Protein AF-A0A2H5UW30-F1 (afdb_monomer)

Secondary structure (DSSP, 8-state):
-EEEETTEEEEE--GGGGGSTTHHHHHT-HHHHHHHHHHHHHHHHTT-EEEEEESSSEEEEEEEETTEEEE---STTHHHHHS-HHHHHHHHHHHHH-EEE-----SSEEEEETTEEEEEE-HHHHHHHHHHHHTTS---GGGGG-TTS-HHHHHHHHHHHHHHHHHHTS-GGGS-HHHHHHHHHHHHHHHHHH-EEEEEETTTEEEETTHHHHHHHHHHHHHHHHHHHTT-

Sequence (232 aa):
MEVRVNNVVLGHAVADDFFNKYGNCDGDNVVGLVAEAHLVKRLRSMGYEVMLVLSHNLEIRSIKRQGFSYDCVGEYGKVLEKMPAELKAVVEEMCEKGVDIEIEDDGDVPIYLEGRMLFKTSFKRTLLKLIADYGDKYLSRLIIFNSELEPLLAALSYESVLMLEYGCGVPIRGLPSSSVETLLDGIEKILASKGLRLERDFFDGLKISNESELIKDIHGLWRAQEGKDRLD

Foldseek 3Di:
DFAEFQNHTLDDEDLLLQLDCCRCNLALALRNLLLSLVLLLVLVVVQWDWDWDDDSGIHGQWIDHVVDIDGSDDPRPVSLVPPPPVSNVSSVVCNVVDHYHYDAADDQQFAAEPNHTRHHYQLLVVLVVCCVVALPHDDDLCQLNDNVDNNSSSSVSSVVQVLLCLLLVHRLSVDDPVLSNVLSVQLRVLRSVPHQYWYQDPNNRIDRPCSVVSSPSSNVSNVVVVVVVVVD

pLDDT: mean 87.92, std 9.79, range [47.78, 97.88]

Mean predicted aligned error: 5.29 Å

Structure (mmCIF, N/CA/C/O backbone):
data_AF-A0A2H5UW30-F1
#
_entry.id   AF-A0A2H5UW30-F1
#
loop_
_atom_site.group_PDB
_atom_site.id
_atom_site.type_symbol
_atom_site.label_atom_id
_atom_site.label_alt_id
_atom_site.label_comp_id
_atom_site.label_asym_id
_atom_site.label_entity_id
_atom_site.label_seq_id
_atom_site.pdbx_PDB_ins_code
_atom_site.Cartn_x
_atom_site.Cartn_y
_atom_site.Cartn_z
_atom_site.occupancy
_atom_site.B_iso_or_equiv
_atom_site.auth_seq_id
_atom_site.auth_comp_id
_atom_site.auth_asym_id
_atom_site.auth_atom_id
_atom_site.pdbx_PDB_model_num
ATOM 1 N N . MET A 1 1 ? -12.760 -8.355 6.699 1.00 94.06 1 MET A N 1
ATOM 2 C CA . MET A 1 1 ? -13.095 -7.054 6.089 1.00 94.06 1 MET A CA 1
ATOM 3 C C . MET A 1 1 ? -12.682 -7.080 4.629 1.00 94.06 1 MET A C 1
ATOM 5 O O . MET A 1 1 ? -11.523 -7.364 4.358 1.00 94.06 1 MET A O 1
ATOM 9 N N . GLU A 1 2 ? -13.605 -6.871 3.695 1.00 96.75 2 GLU A N 1
ATOM 10 C CA . GLU A 1 2 ? -13.284 -6.874 2.259 1.00 96.75 2 GLU A CA 1
ATOM 11 C C . GLU A 1 2 ? -12.625 -5.551 1.848 1.00 96.75 2 GLU A C 1
ATOM 13 O O . GLU A 1 2 ? -13.046 -4.496 2.317 1.00 96.75 2 GLU A O 1
ATOM 18 N N . VAL A 1 3 ? -11.599 -5.601 0.996 1.00 97.88 3 VAL A N 1
ATOM 19 C CA . VAL A 1 3 ? -10.947 -4.414 0.422 1.00 97.88 3 VAL A CA 1
ATOM 20 C C . VAL A 1 3 ? -11.184 -4.417 -1.078 1.00 97.88 3 VAL A C 1
ATOM 22 O O . VAL A 1 3 ? -10.843 -5.389 -1.758 1.00 97.88 3 VAL A O 1
ATOM 25 N N . ARG A 1 4 ? -11.754 -3.334 -1.601 1.00 97.88 4 ARG A N 1
ATOM 26 C CA . ARG A 1 4 ? -12.079 -3.158 -3.014 1.00 97.88 4 ARG A CA 1
ATOM 27 C C . ARG A 1 4 ? -11.402 -1.919 -3.569 1.00 97.88 4 ARG A C 1
ATOM 29 O O . ARG A 1 4 ? -11.273 -0.918 -2.876 1.00 97.88 4 ARG A O 1
ATOM 36 N N . VAL A 1 5 ? -11.042 -1.971 -4.844 1.00 97.81 5 VAL A N 1
ATOM 37 C CA . VAL A 1 5 ? -10.683 -0.787 -5.626 1.00 97.81 5 VAL A CA 1
ATOM 38 C C . VAL A 1 5 ? -11.492 -0.762 -6.909 1.00 97.81 5 VAL A C 1
ATOM 40 O O . VAL A 1 5 ? -11.552 -1.772 -7.613 1.00 97.81 5 VAL A O 1
ATOM 43 N N . ASN A 1 6 ? -12.153 0.359 -7.195 1.00 96.88 6 ASN A N 1
ATOM 44 C CA . ASN A 1 6 ? -12.998 0.547 -8.378 1.00 96.88 6 ASN A CA 1
ATOM 45 C C . ASN A 1 6 ? -13.946 -0.651 -8.613 1.00 96.88 6 ASN A C 1
ATOM 47 O O . ASN A 1 6 ? -14.041 -1.206 -9.712 1.00 96.88 6 ASN A O 1
ATOM 51 N N . ASN A 1 7 ? -14.636 -1.085 -7.550 1.00 94.38 7 ASN A N 1
ATOM 52 C CA . ASN A 1 7 ? -15.547 -2.243 -7.519 1.00 94.38 7 ASN A CA 1
ATOM 53 C C . ASN A 1 7 ? -14.902 -3.621 -7.789 1.00 94.38 7 ASN A C 1
ATOM 55 O O . ASN A 1 7 ? -15.597 -4.581 -8.139 1.00 94.38 7 ASN A O 1
ATOM 59 N N . VAL A 1 8 ? -13.584 -3.751 -7.638 1.00 96.81 8 VAL A N 1
ATOM 60 C CA . VAL A 1 8 ? -12.858 -5.024 -7.739 1.00 96.81 8 VAL A CA 1
ATOM 61 C C . VAL A 1 8 ? -12.286 -5.404 -6.387 1.00 96.81 8 VAL A C 1
ATOM 63 O O . VAL A 1 8 ? -11.542 -4.638 -5.787 1.00 96.81 8 VAL A O 1
ATOM 66 N N . VAL A 1 9 ? -12.595 -6.614 -5.929 1.00 96.75 9 VAL A N 1
ATOM 67 C CA . VAL A 1 9 ? -12.075 -7.148 -4.667 1.00 96.75 9 VAL A CA 1
ATOM 68 C C . VAL A 1 9 ? -10.572 -7.377 -4.781 1.00 96.75 9 VAL A C 1
ATOM 70 O O . VAL A 1 9 ? -10.139 -8.227 -5.556 1.00 96.75 9 VAL A O 1
ATOM 73 N N . LEU A 1 10 ? -9.775 -6.657 -4.000 1.00 95.81 10 LEU A N 1
ATOM 74 C CA . LEU A 1 10 ? -8.337 -6.894 -3.878 1.00 95.81 10 LEU A CA 1
ATOM 75 C C . LEU A 1 10 ? -8.073 -8.107 -2.991 1.00 95.81 10 LEU A C 1
ATOM 77 O O . LEU A 1 10 ? -7.321 -8.999 -3.368 1.00 95.81 10 LEU A O 1
ATOM 81 N N . GLY A 1 11 ? -8.755 -8.178 -1.851 1.00 95.12 11 GLY A N 1
ATOM 82 C CA . GLY A 1 11 ? -8.605 -9.257 -0.887 1.00 95.12 11 GLY A CA 1
ATOM 83 C C . GLY A 1 11 ? -9.375 -8.982 0.399 1.00 95.12 11 GLY A C 1
ATOM 84 O O . GLY A 1 11 ? -10.302 -8.171 0.427 1.00 95.12 11 GLY A O 1
ATOM 85 N N . HIS A 1 12 ? -8.977 -9.668 1.468 1.00 93.69 12 HIS A N 1
ATOM 86 C CA . HIS A 1 12 ? -9.604 -9.548 2.778 1.00 93.69 12 HIS A CA 1
ATOM 87 C C . HIS A 1 12 ? -8.554 -9.233 3.839 1.00 93.69 12 HIS A C 1
ATOM 89 O O . HIS A 1 12 ? -7.508 -9.871 3.883 1.00 93.69 12 HIS A O 1
ATOM 95 N N . ALA A 1 13 ? -8.871 -8.284 4.713 1.00 92.94 13 ALA A N 1
ATOM 96 C CA . ALA A 1 13 ? -8.085 -7.950 5.890 1.00 92.94 13 ALA A CA 1
ATOM 97 C C . ALA A 1 13 ? -8.759 -8.475 7.167 1.00 92.94 13 ALA A C 1
ATOM 99 O O . ALA A 1 13 ? -9.997 -8.527 7.265 1.00 92.94 13 ALA A O 1
ATOM 100 N N . VAL A 1 14 ? -7.936 -8.831 8.152 1.00 91.19 14 VAL A N 1
ATOM 101 C CA . VAL A 1 14 ? -8.354 -9.268 9.488 1.00 91.19 14 VAL A CA 1
ATOM 102 C C . VAL A 1 14 ? -8.101 -8.120 10.459 1.00 91.19 14 VAL A C 1
ATOM 104 O O . VAL A 1 14 ? -6.965 -7.719 10.658 1.00 91.19 14 VAL A O 1
ATOM 107 N N . ALA A 1 15 ? -9.154 -7.563 11.058 1.00 89.94 15 ALA A N 1
ATOM 108 C CA . ALA A 1 15 ? -9.012 -6.355 11.874 1.00 89.94 15 ALA A CA 1
ATOM 109 C C . ALA A 1 15 ? -8.205 -6.565 13.165 1.00 89.94 15 ALA A C 1
ATOM 111 O O . ALA A 1 15 ? -7.567 -5.628 13.638 1.00 89.94 15 ALA A O 1
ATOM 112 N N . ASP A 1 16 ? -8.205 -7.780 13.723 1.00 88.69 16 ASP A N 1
ATOM 113 C CA . ASP A 1 16 ? -7.373 -8.120 14.885 1.00 88.69 16 ASP A CA 1
ATOM 114 C C . ASP A 1 16 ? -5.874 -7.947 14.602 1.00 88.69 16 ASP A C 1
ATOM 116 O O . ASP A 1 16 ? -5.105 -7.599 15.502 1.00 88.69 16 ASP A O 1
ATOM 120 N N . ASP A 1 17 ? -5.461 -8.142 13.350 1.00 88.69 17 ASP A N 1
ATOM 121 C CA . ASP A 1 17 ? -4.062 -8.070 12.948 1.00 88.69 17 ASP A CA 1
ATOM 122 C C . ASP A 1 17 ? -3.516 -6.633 13.010 1.00 88.69 17 ASP A C 1
ATOM 124 O O . ASP A 1 17 ? -2.323 -6.440 13.221 1.00 88.69 17 ASP A O 1
ATOM 128 N N . PHE A 1 18 ? -4.376 -5.615 12.932 1.00 90.19 18 PHE A N 1
ATOM 129 C CA . PHE A 1 18 ? -3.984 -4.193 12.948 1.00 90.19 18 PHE A CA 1
ATOM 130 C C . PHE A 1 18 ? -3.340 -3.753 14.268 1.00 90.19 18 PHE A C 1
ATOM 132 O O . PHE A 1 18 ? -2.678 -2.719 14.355 1.00 90.19 18 PHE A O 1
ATOM 139 N N . PHE A 1 19 ? -3.568 -4.530 15.325 1.00 88.19 19 PHE A N 1
ATOM 140 C CA . PHE A 1 19 ? -3.129 -4.231 16.683 1.00 88.19 19 PHE A CA 1
ATOM 141 C C . PHE A 1 19 ? -2.110 -5.256 17.198 1.00 88.19 19 PHE A C 1
ATOM 143 O O . PHE A 1 19 ? -1.918 -5.383 18.410 1.00 88.19 19 PHE A O 1
ATOM 150 N N . ASN A 1 20 ? -1.503 -6.039 16.299 1.00 80.81 20 ASN A N 1
ATOM 151 C CA . ASN A 1 20 ? -0.623 -7.147 16.648 1.00 80.81 20 ASN A CA 1
ATOM 152 C C . ASN A 1 20 ? 0.782 -6.992 16.051 1.00 80.81 20 ASN A C 1
ATOM 154 O O . ASN A 1 20 ? 0.942 -6.698 14.869 1.00 80.81 20 ASN A O 1
ATOM 158 N N . LYS A 1 21 ? 1.792 -7.350 16.852 1.00 75.44 21 LYS A N 1
ATOM 159 C CA . LYS A 1 21 ? 3.210 -7.380 16.470 1.00 75.44 21 LYS A CA 1
ATOM 160 C C . LYS A 1 21 ? 3.536 -8.320 15.293 1.00 75.44 21 LYS A C 1
ATOM 162 O O . LYS A 1 21 ? 4.568 -8.185 14.655 1.00 75.44 21 LYS A O 1
ATOM 167 N N . TYR A 1 22 ? 2.700 -9.307 15.018 1.00 76.38 22 TYR A N 1
ATOM 168 C CA . TYR A 1 22 ? 2.884 -10.232 13.893 1.00 76.38 22 TYR A CA 1
ATOM 169 C C . TYR A 1 22 ? 1.694 -10.194 12.927 1.00 76.38 22 TYR A C 1
ATOM 171 O O . TYR A 1 22 ? 1.517 -11.084 12.097 1.00 76.38 22 TYR A O 1
ATOM 179 N N . GLY A 1 23 ? 0.829 -9.187 13.071 1.00 77.12 23 GLY A N 1
ATOM 180 C CA . GLY A 1 23 ? -0.327 -9.010 12.207 1.00 77.12 23 GLY A CA 1
ATOM 181 C C . GLY A 1 23 ? 0.069 -8.605 10.791 1.00 77.12 23 GLY A C 1
ATOM 182 O O . GLY A 1 23 ? 1.183 -8.134 10.552 1.00 77.12 23 GLY A O 1
ATOM 183 N N . ASN A 1 24 ? -0.848 -8.806 9.841 1.00 81.50 24 ASN A N 1
ATOM 184 C CA . ASN A 1 24 ? -0.634 -8.514 8.426 1.00 81.50 24 ASN A CA 1
ATOM 185 C C . ASN A 1 24 ? 0.635 -9.202 7.890 1.00 81.50 24 ASN A C 1
ATOM 187 O O . ASN A 1 24 ? 1.390 -8.587 7.143 1.00 81.50 24 ASN A O 1
ATOM 191 N N . CYS A 1 25 ? 0.887 -10.450 8.305 1.00 79.06 25 CYS A N 1
ATOM 192 C CA . CYS A 1 25 ? 2.079 -11.226 7.940 1.00 79.06 25 CYS A CA 1
ATOM 193 C C . CYS A 1 25 ? 3.378 -10.434 8.177 1.00 79.06 25 CYS A C 1
ATOM 195 O O . CYS A 1 25 ? 4.093 -10.130 7.234 1.00 79.06 25 CYS A O 1
ATOM 197 N N . ASP A 1 26 ? 3.634 -10.030 9.426 1.00 78.69 26 ASP A N 1
ATOM 198 C CA . ASP A 1 26 ? 4.779 -9.183 9.817 1.00 78.69 26 ASP A CA 1
ATOM 199 C C . ASP A 1 26 ? 4.840 -7.821 9.093 1.00 78.69 26 ASP A C 1
ATOM 201 O O . ASP A 1 26 ? 5.878 -7.160 9.014 1.00 78.69 26 ASP A O 1
ATOM 205 N N . GLY A 1 27 ? 3.687 -7.349 8.614 1.00 80.31 27 GLY A N 1
ATOM 206 C CA . GLY A 1 27 ? 3.574 -6.139 7.811 1.00 80.31 27 GLY A CA 1
ATOM 207 C C . GLY A 1 27 ? 4.010 -6.329 6.358 1.00 80.31 27 GLY A C 1
ATOM 208 O O . GLY A 1 27 ? 4.418 -5.347 5.741 1.00 80.31 27 GLY A O 1
ATOM 209 N N . ASP A 1 28 ? 3.959 -7.546 5.816 1.00 83.62 28 ASP A N 1
ATOM 210 C CA . ASP A 1 28 ? 4.128 -7.824 4.384 1.00 83.62 28 ASP A CA 1
ATOM 211 C C . ASP A 1 28 ? 2.782 -7.890 3.640 1.00 83.62 28 ASP A C 1
ATOM 213 O O . ASP A 1 28 ? 2.735 -7.660 2.434 1.00 83.62 28 ASP A O 1
ATOM 217 N N . ASN A 1 29 ? 1.663 -8.118 4.340 1.00 91.25 29 ASN A N 1
ATOM 218 C CA . ASN A 1 29 ? 0.346 -8.208 3.715 1.00 91.25 29 ASN A CA 1
ATOM 219 C C . ASN A 1 29 ? -0.175 -6.823 3.291 1.00 91.25 29 ASN A C 1
ATOM 221 O O . ASN A 1 29 ? -0.777 -6.090 4.084 1.00 91.25 29 ASN A O 1
ATOM 225 N N . VAL A 1 30 ? 0.014 -6.478 2.016 1.00 92.56 30 VAL A N 1
ATOM 226 C CA . VAL A 1 30 ? -0.353 -5.177 1.434 1.00 92.56 30 VAL A CA 1
ATOM 227 C C . VAL A 1 30 ? -1.841 -4.875 1.604 1.00 92.56 30 VAL A C 1
ATOM 229 O O . VAL A 1 30 ? -2.204 -3.746 1.929 1.00 92.56 30 VAL A O 1
ATOM 232 N N . VAL A 1 31 ? -2.716 -5.870 1.429 1.00 95.12 31 VAL A N 1
ATOM 233 C CA . VAL A 1 31 ? -4.171 -5.686 1.587 1.00 95.12 31 VAL A CA 1
ATOM 234 C C . VAL A 1 31 ? -4.512 -5.312 3.028 1.00 95.12 31 VAL A C 1
ATOM 236 O O . VAL A 1 31 ? -5.286 -4.382 3.259 1.00 95.12 31 VAL A O 1
ATOM 239 N N . GLY A 1 32 ? -3.908 -6.013 3.988 1.00 94.50 32 GLY A N 1
ATOM 240 C CA . GLY A 1 32 ? -4.033 -5.736 5.414 1.00 94.50 32 GLY A CA 1
ATOM 241 C C . GLY A 1 32 ? -3.565 -4.329 5.776 1.00 94.50 32 GLY A C 1
ATOM 242 O O . GLY A 1 32 ? -4.313 -3.580 6.402 1.00 94.50 32 GLY A O 1
ATOM 243 N N . LEU A 1 33 ? -2.384 -3.928 5.298 1.00 93.81 33 LEU A N 1
ATOM 244 C CA . LEU A 1 33 ? -1.817 -2.597 5.546 1.00 93.81 33 LEU A CA 1
ATOM 245 C C . LEU A 1 33 ? -2.638 -1.464 4.932 1.00 93.81 33 LEU A C 1
ATOM 247 O O . LEU A 1 33 ? -2.825 -0.426 5.564 1.00 93.81 33 LEU A O 1
ATOM 251 N N . VAL A 1 34 ? -3.134 -1.641 3.705 1.00 95.88 34 VAL A N 1
ATOM 252 C CA . VAL A 1 34 ? -4.016 -0.662 3.053 1.00 95.88 34 VAL A CA 1
ATOM 253 C C . VAL A 1 34 ? -5.282 -0.478 3.883 1.00 95.88 34 VAL A C 1
ATOM 255 O O . VAL A 1 34 ? -5.689 0.653 4.154 1.00 95.88 34 VAL A O 1
ATOM 258 N N . ALA A 1 35 ? -5.883 -1.576 4.338 1.00 96.25 35 ALA A N 1
ATOM 259 C CA . ALA A 1 35 ? -7.076 -1.514 5.162 1.00 96.25 35 ALA A CA 1
ATOM 260 C C . ALA A 1 35 ? -6.807 -0.860 6.528 1.00 96.25 35 ALA A C 1
ATOM 262 O O . ALA A 1 35 ? -7.564 0.009 6.956 1.00 96.25 35 ALA A O 1
ATOM 263 N N . GLU A 1 36 ? -5.699 -1.206 7.180 1.00 95.44 36 GLU A N 1
ATOM 264 C CA . GLU A 1 36 ? -5.258 -0.583 8.428 1.00 95.44 36 GLU A CA 1
ATOM 265 C C . GLU A 1 36 ? -5.034 0.927 8.254 1.00 95.44 36 GLU A C 1
ATOM 267 O O . GLU A 1 36 ? -5.509 1.734 9.054 1.00 95.44 36 GLU A O 1
ATOM 272 N N . ALA A 1 37 ? -4.387 1.353 7.170 1.00 96.00 37 ALA A N 1
ATOM 273 C CA . ALA A 1 37 ? -4.168 2.765 6.881 1.00 96.00 37 ALA A CA 1
ATOM 274 C C . ALA A 1 37 ? -5.481 3.533 6.659 1.00 96.00 37 ALA A C 1
ATOM 276 O O . ALA A 1 37 ? -5.611 4.673 7.118 1.00 96.00 37 ALA A O 1
ATOM 277 N N . HIS A 1 38 ? -6.484 2.918 6.025 1.00 97.50 38 HIS A N 1
ATOM 278 C CA . HIS A 1 38 ? -7.829 3.495 5.916 1.00 97.50 38 HIS A CA 1
ATOM 279 C C . HIS A 1 38 ? -8.521 3.619 7.283 1.00 97.50 38 HIS A C 1
ATOM 281 O O . HIS A 1 38 ? -9.145 4.651 7.550 1.00 97.50 38 HIS A O 1
ATOM 287 N N . LEU A 1 39 ? -8.329 2.661 8.200 1.00 96.44 39 LEU A N 1
ATOM 288 C CA . LEU A 1 39 ? -8.815 2.768 9.583 1.00 96.44 39 LEU A CA 1
ATOM 289 C C . LEU A 1 39 ? -8.150 3.952 10.291 1.00 96.44 39 LEU A C 1
ATOM 291 O O . LEU A 1 39 ? -8.824 4.772 10.917 1.00 96.44 39 LEU A O 1
ATOM 295 N N . VAL A 1 40 ? -6.832 4.094 10.149 1.00 96.75 40 VAL A N 1
ATOM 296 C CA . VAL A 1 40 ? -6.082 5.217 10.723 1.00 96.75 40 VAL A CA 1
ATOM 297 C C . VAL A 1 40 ? -6.572 6.553 10.170 1.00 96.75 40 VAL A C 1
ATOM 299 O O . VAL A 1 40 ? -6.779 7.495 10.940 1.00 96.75 40 VAL A O 1
ATOM 302 N N . LYS A 1 4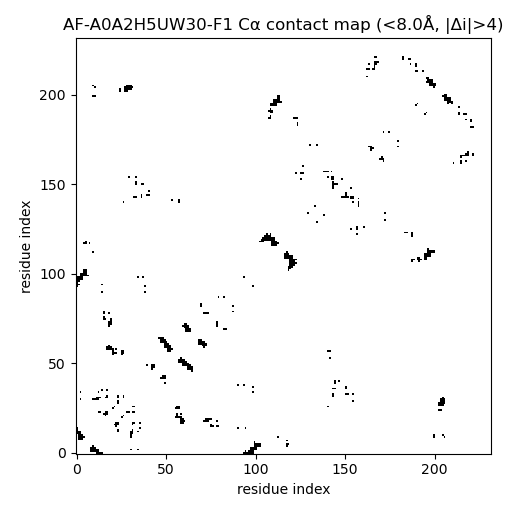1 ? -6.809 6.659 8.858 1.00 96.31 41 LYS A N 1
ATOM 303 C CA . LYS A 1 41 ? -7.396 7.861 8.246 1.00 96.31 41 LYS A CA 1
ATOM 304 C C . LYS A 1 41 ? -8.778 8.167 8.813 1.00 96.31 41 LYS A C 1
ATOM 306 O O . LYS A 1 41 ? -9.043 9.317 9.170 1.00 96.31 41 LYS A O 1
ATOM 311 N N . ARG A 1 42 ? -9.637 7.154 8.956 1.00 96.25 42 ARG A N 1
ATOM 312 C CA . ARG A 1 42 ? -10.970 7.304 9.548 1.00 96.25 42 ARG A CA 1
ATOM 313 C C . ARG A 1 42 ? -10.887 7.818 10.982 1.00 96.25 42 ARG A C 1
ATOM 315 O O . ARG A 1 42 ? -11.511 8.832 11.289 1.00 96.25 42 ARG A O 1
ATOM 322 N N . LEU A 1 43 ? -10.070 7.200 11.828 1.00 96.56 43 LEU A N 1
ATOM 323 C CA . LEU A 1 43 ? -9.862 7.633 13.212 1.00 96.56 43 LEU A CA 1
ATOM 324 C C . LEU A 1 43 ? -9.349 9.080 13.282 1.00 96.56 43 LEU A C 1
ATOM 326 O O . LEU A 1 43 ? -9.902 9.897 14.019 1.00 96.56 43 LEU A O 1
ATOM 330 N N . ARG A 1 44 ? -8.363 9.440 12.452 1.00 96.12 44 ARG A N 1
ATOM 331 C CA . ARG A 1 44 ? -7.857 10.820 12.359 1.00 96.12 44 ARG A CA 1
ATOM 332 C C . ARG A 1 44 ? -8.943 11.812 11.944 1.00 96.12 44 ARG A C 1
ATOM 334 O O . ARG A 1 44 ? -9.042 12.879 12.542 1.00 96.12 44 ARG A O 1
ATOM 341 N N . SER A 1 45 ? -9.807 11.452 10.991 1.00 95.31 45 SER A N 1
ATOM 342 C CA . SER A 1 45 ? -10.939 12.302 10.579 1.00 95.31 45 SER A CA 1
ATOM 343 C C . SER A 1 45 ? -11.961 12.542 11.701 1.00 95.31 45 SER A C 1
ATOM 345 O O . SER A 1 45 ? -12.644 13.561 11.711 1.00 95.31 45 SER A O 1
ATOM 347 N N . MET A 1 46 ? -12.030 11.633 12.678 1.00 95.31 46 MET A N 1
ATOM 348 C CA . MET A 1 46 ? -12.868 11.738 13.878 1.00 95.31 46 MET A CA 1
ATOM 349 C C . MET A 1 46 ? -12.169 12.465 15.044 1.00 95.31 46 MET A C 1
ATOM 351 O O . MET A 1 46 ? -12.690 12.494 16.163 1.00 95.31 46 MET A O 1
ATOM 355 N N . GLY A 1 47 ? -10.986 13.041 14.805 1.00 95.69 47 GLY A N 1
ATOM 356 C CA . GLY A 1 47 ? -10.214 13.785 15.799 1.00 95.69 47 GLY A CA 1
ATOM 357 C C . GLY A 1 47 ? -9.361 12.921 16.727 1.00 95.69 47 GLY A C 1
ATOM 358 O O . GLY A 1 47 ? -8.885 13.432 17.741 1.00 95.69 47 GLY A O 1
ATOM 359 N N . TYR A 1 48 ? -9.167 11.634 16.419 1.00 97.00 48 TYR A N 1
ATOM 360 C CA . TYR A 1 48 ? -8.223 10.801 17.158 1.00 97.00 48 TYR A CA 1
ATOM 361 C C . TYR A 1 48 ? -6.788 11.002 16.663 1.00 97.00 48 TYR A C 1
ATOM 363 O O . TYR A 1 48 ? -6.505 11.023 15.467 1.00 97.00 48 TYR A O 1
ATOM 371 N N . GLU A 1 49 ? -5.858 11.063 17.603 1.00 96.56 49 GLU A N 1
ATOM 372 C CA . GLU A 1 49 ? -4.443 10.835 17.364 1.00 96.56 49 GLU A CA 1
ATOM 373 C C . GLU A 1 49 ? -4.179 9.325 17.376 1.00 96.56 49 GLU A C 1
ATOM 375 O O . GLU A 1 49 ? -4.565 8.622 18.313 1.00 96.56 49 GLU A O 1
ATOM 380 N N . VAL A 1 50 ? -3.516 8.826 16.334 1.00 95.81 50 VAL A N 1
ATOM 381 C CA . VAL A 1 50 ? -3.144 7.413 16.215 1.00 95.81 50 VAL A CA 1
ATOM 382 C C . VAL A 1 50 ? -1.628 7.309 16.179 1.00 95.81 50 VAL A C 1
ATOM 384 O O . VAL A 1 50 ? -0.987 7.834 15.265 1.00 95.81 50 VAL A O 1
ATOM 387 N N . MET A 1 51 ? -1.069 6.624 17.174 1.00 93.19 51 MET A N 1
ATOM 388 C CA . MET A 1 51 ? 0.356 6.331 17.257 1.00 93.19 51 MET A CA 1
ATOM 389 C C . MET A 1 51 ? 0.641 4.995 16.583 1.00 93.19 51 MET A C 1
ATOM 391 O O . MET A 1 51 ? 0.083 3.972 16.978 1.00 93.19 51 MET A O 1
ATOM 395 N N . LEU A 1 52 ? 1.544 5.020 15.609 1.00 90.44 52 LEU A N 1
ATOM 396 C CA . LEU A 1 52 ? 2.075 3.837 14.941 1.00 90.44 52 LEU A CA 1
ATOM 397 C C . LEU A 1 52 ? 3.461 3.524 15.501 1.00 90.44 52 LEU A C 1
ATOM 399 O O . LEU A 1 52 ? 4.224 4.445 15.806 1.00 90.44 52 LEU A O 1
ATOM 403 N N . VAL A 1 53 ? 3.803 2.244 15.608 1.00 85.81 53 VAL A N 1
ATOM 404 C CA . VAL A 1 53 ? 5.162 1.804 15.941 1.00 85.81 53 VAL A CA 1
ATOM 405 C C . VAL A 1 53 ? 5.697 0.945 14.807 1.00 85.81 53 VAL A C 1
ATOM 407 O O . VAL A 1 53 ? 5.025 0.028 14.352 1.00 85.81 53 VAL A O 1
ATOM 410 N N . LEU A 1 54 ? 6.922 1.253 14.377 1.00 77.06 54 LEU A N 1
ATOM 411 C CA . LEU A 1 54 ? 7.713 0.426 13.474 1.00 77.06 54 LEU A CA 1
ATOM 412 C C . LEU A 1 54 ? 8.855 -0.185 14.295 1.00 77.06 54 LEU A C 1
ATOM 414 O O . LEU A 1 54 ? 9.788 0.529 14.664 1.00 77.06 54 LEU A O 1
ATOM 418 N N . SER A 1 55 ? 8.755 -1.471 14.642 1.00 69.94 55 SER A N 1
ATOM 419 C CA . SER A 1 55 ? 9.839 -2.188 15.339 1.00 69.94 55 SER A CA 1
ATOM 420 C C . SER A 1 55 ? 10.370 -3.352 14.505 1.00 69.94 55 SER A C 1
ATOM 422 O O . SER A 1 55 ? 11.486 -3.279 14.007 1.00 69.94 55 SER A O 1
ATOM 424 N N . HIS A 1 56 ? 9.559 -4.396 14.338 1.00 65.81 56 HIS A N 1
ATOM 425 C CA . HIS A 1 56 ? 9.781 -5.523 13.424 1.00 65.81 56 HIS A CA 1
ATOM 426 C C . HIS A 1 56 ? 8.697 -5.533 12.338 1.00 65.81 56 HIS A C 1
ATOM 428 O O . HIS A 1 56 ? 8.985 -5.806 11.185 1.00 65.81 56 HIS A O 1
ATOM 434 N N . ASN A 1 57 ? 7.488 -5.129 12.722 1.00 73.62 57 ASN A N 1
ATOM 435 C CA . ASN A 1 57 ? 6.306 -4.902 11.907 1.00 73.62 57 ASN A CA 1
ATOM 436 C C . ASN A 1 57 ? 5.786 -3.468 12.135 1.00 73.62 57 ASN A C 1
ATOM 438 O O . ASN A 1 57 ? 6.287 -2.737 13.004 1.00 73.62 57 ASN A O 1
ATOM 442 N N . LEU A 1 58 ? 4.754 -3.102 11.377 1.00 82.44 58 LEU A N 1
ATOM 443 C CA . LEU A 1 58 ? 3.965 -1.893 11.577 1.00 82.44 58 LEU A CA 1
ATOM 444 C C . LEU A 1 58 ? 2.658 -2.243 12.308 1.00 82.44 58 LEU A C 1
ATOM 446 O O . LEU A 1 58 ? 1.979 -3.176 11.897 1.00 82.44 58 LEU A O 1
ATOM 450 N N . GLU A 1 59 ? 2.339 -1.528 13.390 1.00 85.81 59 GLU A N 1
ATOM 451 C CA . GLU A 1 59 ? 1.103 -1.727 14.171 1.00 85.81 59 GLU A CA 1
ATOM 452 C C . GLU A 1 59 ? 0.543 -0.408 14.730 1.00 85.81 59 GLU A C 1
ATOM 454 O O . GLU A 1 59 ? 1.295 0.529 15.049 1.00 85.81 59 GLU A O 1
ATOM 459 N N . ILE A 1 60 ? -0.777 -0.360 14.946 1.00 91.56 60 ILE A N 1
ATOM 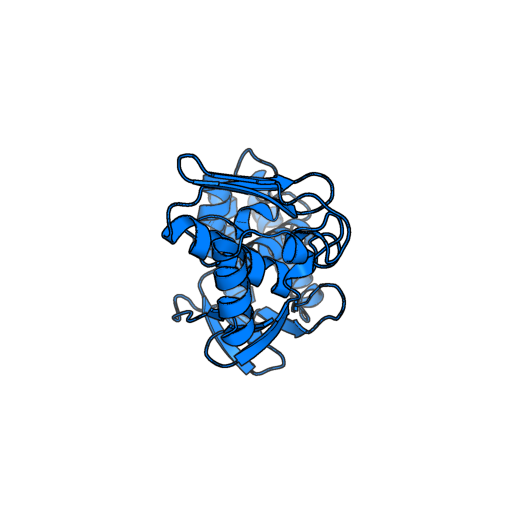460 C CA . ILE A 1 60 ? -1.425 0.676 15.761 1.00 91.56 60 ILE A CA 1
ATOM 461 C C . ILE A 1 60 ? -1.111 0.419 17.235 1.00 91.56 60 ILE A C 1
ATOM 463 O O . ILE A 1 60 ? -1.593 -0.535 17.839 1.00 91.56 60 ILE A O 1
ATOM 467 N N . ARG A 1 61 ? -0.345 1.325 17.849 1.00 90.69 61 ARG A N 1
ATOM 468 C CA . ARG A 1 61 ? 0.107 1.199 19.239 1.00 90.69 61 ARG A CA 1
ATOM 469 C C . ARG A 1 61 ? -0.841 1.826 20.250 1.00 90.69 61 ARG A C 1
ATOM 471 O O . ARG A 1 61 ? -1.028 1.297 21.343 1.00 90.69 61 ARG A O 1
ATOM 478 N N . SER A 1 62 ? -1.401 2.986 19.923 1.00 94.25 62 SER A N 1
ATOM 479 C CA . SER A 1 62 ? -2.355 3.668 20.801 1.00 94.25 62 SER A CA 1
ATOM 480 C C . SER A 1 62 ? -3.247 4.622 20.021 1.00 94.25 62 SER A C 1
ATOM 482 O O . SER A 1 62 ? -2.799 5.227 19.043 1.00 94.25 62 SER A O 1
ATOM 484 N N . ILE A 1 63 ? -4.474 4.802 20.506 1.00 96.38 63 ILE A N 1
ATOM 485 C CA . ILE A 1 63 ? -5.469 5.729 19.964 1.00 96.38 63 ILE A CA 1
ATOM 486 C C . ILE A 1 63 ? -5.866 6.707 21.073 1.00 96.38 63 ILE A C 1
ATOM 488 O O . ILE A 1 63 ? -6.240 6.293 22.173 1.00 96.38 63 ILE A O 1
ATOM 492 N N . LYS A 1 64 ? -5.775 8.012 20.808 1.00 96.44 64 LYS A N 1
ATOM 493 C CA . LYS A 1 64 ? -5.972 9.073 21.808 1.00 96.44 64 LYS A CA 1
ATOM 494 C C . LYS A 1 64 ? -6.885 10.169 21.283 1.00 96.44 64 LYS A C 1
ATOM 496 O O . LYS A 1 64 ? -6.856 10.494 20.106 1.00 96.44 64 LYS A O 1
ATOM 501 N N . ARG A 1 65 ? -7.687 10.769 22.158 1.00 95.44 65 ARG A N 1
ATOM 502 C CA . ARG A 1 65 ? -8.491 11.975 21.885 1.00 95.44 65 ARG A CA 1
ATOM 503 C C . ARG A 1 65 ? -8.792 12.625 23.224 1.00 95.44 65 ARG A C 1
ATOM 505 O O . ARG A 1 65 ? -9.136 11.904 24.136 1.00 95.44 65 ARG A O 1
ATOM 512 N N . GLN A 1 66 ? -8.630 13.938 23.366 1.00 87.44 66 GLN A N 1
ATOM 513 C CA . GLN A 1 66 ? -8.849 14.728 24.600 1.00 87.44 66 GLN A CA 1
ATOM 514 C C . GLN A 1 66 ? -9.503 13.981 25.794 1.00 87.44 66 GLN A C 1
ATOM 516 O O . GLN A 1 66 ? -10.701 13.713 25.786 1.00 87.44 66 GLN A O 1
ATOM 521 N N . GLY A 1 67 ? -8.717 13.653 26.829 1.00 85.31 67 GLY A N 1
ATOM 522 C CA . GLY A 1 67 ? -9.199 12.953 28.036 1.00 85.31 67 GLY A CA 1
ATOM 523 C C . GLY A 1 67 ? -9.405 11.437 27.889 1.00 85.31 67 GLY A C 1
ATOM 524 O O . GLY A 1 67 ? -9.700 10.763 28.871 1.00 85.31 67 GLY A O 1
ATOM 525 N N . PHE A 1 68 ? -9.205 10.895 26.690 1.00 91.56 68 PHE A N 1
ATOM 526 C CA . PHE A 1 68 ? -9.283 9.482 26.343 1.00 91.56 68 PHE A CA 1
ATOM 527 C C . PHE A 1 68 ? -7.946 9.000 25.759 1.00 91.56 68 PHE A C 1
ATOM 529 O O . PHE A 1 68 ? -7.359 9.629 24.874 1.00 91.56 68 PHE A O 1
ATOM 536 N N . SER A 1 69 ? -7.472 7.857 26.249 1.00 92.88 69 SER A N 1
ATOM 537 C CA . SER A 1 69 ? -6.299 7.153 25.731 1.00 92.88 69 SER A CA 1
ATOM 538 C C . SER A 1 69 ? -6.561 5.660 25.815 1.00 92.88 69 SER A C 1
ATOM 540 O O . SER A 1 69 ? -6.950 5.163 26.872 1.00 92.88 69 SER A O 1
ATOM 542 N N . TYR A 1 70 ? -6.334 4.956 24.714 1.00 92.62 70 TYR A N 1
ATOM 543 C CA . TYR A 1 70 ? -6.446 3.511 24.643 1.00 92.62 70 TYR A CA 1
ATOM 544 C C . TYR A 1 70 ? -5.163 2.916 24.071 1.00 92.62 70 TYR A C 1
ATOM 546 O O . TYR A 1 70 ? -4.784 3.200 22.931 1.00 92.62 70 TYR A O 1
ATOM 554 N N . ASP A 1 71 ? -4.498 2.095 24.878 1.00 91.12 71 ASP A N 1
ATOM 555 C CA . ASP A 1 71 ? -3.296 1.374 24.477 1.00 91.12 71 ASP A CA 1
ATOM 556 C C . ASP A 1 71 ? -3.702 0.083 23.765 1.00 91.12 71 ASP A C 1
ATOM 558 O O . ASP A 1 71 ? -4.339 -0.800 24.342 1.00 91.12 71 ASP A O 1
ATOM 562 N N . CYS A 1 72 ? -3.319 -0.026 22.497 1.00 88.31 72 CYS A N 1
ATOM 563 C CA . CYS A 1 72 ? -3.642 -1.153 21.629 1.00 88.31 72 CYS A CA 1
ATOM 564 C C . CYS A 1 72 ? -2.587 -2.252 21.799 1.00 88.31 72 CYS A C 1
ATOM 566 O O . CYS A 1 72 ? -1.871 -2.604 20.871 1.00 88.31 72 CYS A O 1
ATOM 568 N N . VAL A 1 73 ? -2.424 -2.732 23.034 1.00 78.44 73 VAL A N 1
ATOM 569 C CA . VAL A 1 73 ? -1.372 -3.687 23.405 1.00 78.44 73 VAL A CA 1
ATOM 570 C C . VAL A 1 73 ? -2.011 -4.897 24.061 1.00 78.44 73 VAL A C 1
ATOM 572 O O . VAL A 1 73 ? -2.602 -4.793 25.137 1.00 78.44 73 VAL A O 1
ATOM 575 N N . GLY A 1 74 ? -1.876 -6.064 23.441 1.00 68.25 74 GLY A N 1
ATOM 576 C CA . GLY A 1 74 ? -2.452 -7.293 23.969 1.00 68.25 74 GLY A CA 1
ATOM 577 C C . GLY A 1 74 ? -2.060 -8.527 23.168 1.00 68.25 74 GLY A C 1
ATOM 578 O O . GLY A 1 74 ? -1.367 -8.440 22.161 1.00 68.25 74 GLY A O 1
ATOM 579 N N . GLU A 1 75 ? -2.497 -9.690 23.645 1.00 67.00 75 GLU A N 1
ATOM 580 C CA . GLU A 1 75 ? -2.459 -10.919 22.844 1.00 67.00 75 GLU A CA 1
ATOM 581 C C . GLU A 1 75 ? -3.540 -10.877 21.747 1.00 67.00 75 GLU A C 1
ATOM 583 O O . GLU A 1 75 ? -4.470 -10.068 21.819 1.00 67.00 75 GLU A O 1
ATOM 588 N N . TYR A 1 76 ? -3.434 -11.774 20.760 1.00 64.25 76 TYR A N 1
ATOM 589 C CA . TYR A 1 76 ? -4.377 -11.898 19.640 1.00 64.25 76 TYR A CA 1
ATOM 590 C C . TYR A 1 76 ? -5.843 -11.915 20.111 1.00 64.25 76 TYR A C 1
ATOM 592 O O . TYR A 1 76 ? -6.170 -12.602 21.081 1.00 64.25 76 TYR A O 1
ATOM 600 N N . GLY A 1 77 ? -6.711 -11.129 19.465 1.00 66.06 77 GLY A N 1
ATOM 601 C CA . GLY A 1 77 ? -8.135 -10.987 19.807 1.00 66.06 77 GLY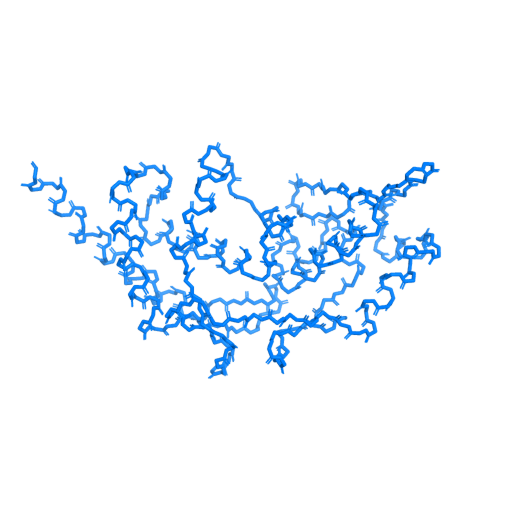 A CA 1
ATOM 602 C C . GLY A 1 77 ? -8.435 -10.182 21.082 1.00 66.06 77 GLY A C 1
ATOM 603 O O . GLY A 1 77 ? -9.490 -9.558 21.198 1.00 66.06 77 GLY A O 1
ATOM 604 N N . LYS A 1 78 ? -7.496 -10.093 22.038 1.00 79.94 78 LYS A N 1
ATOM 605 C CA . LYS A 1 78 ? -7.731 -9.403 23.322 1.00 79.94 78 LYS A CA 1
ATOM 606 C C . LYS A 1 78 ? -7.817 -7.885 23.186 1.00 79.94 78 LYS A C 1
ATOM 608 O O . LYS A 1 78 ? -8.367 -7.236 24.079 1.00 79.94 78 LYS A O 1
ATOM 613 N N . VAL A 1 79 ? -7.249 -7.315 22.120 1.00 84.44 79 VAL A N 1
ATOM 614 C CA . VAL A 1 79 ? -7.317 -5.869 21.869 1.00 84.44 79 VAL A CA 1
ATOM 615 C C . VAL A 1 79 ? -8.752 -5.482 21.518 1.00 84.44 79 VAL A C 1
ATOM 617 O O . VAL A 1 79 ? -9.346 -4.684 22.238 1.00 84.44 79 VAL A O 1
ATOM 620 N N . LEU A 1 80 ? -9.367 -6.108 20.510 1.00 86.12 80 LEU A N 1
ATOM 621 C CA . LEU A 1 80 ? -10.753 -5.801 20.138 1.00 86.12 80 LEU A CA 1
ATOM 622 C C . LEU A 1 80 ? -11.759 -6.118 21.254 1.00 86.12 80 LEU A C 1
ATOM 624 O O . LEU A 1 80 ? -12.710 -5.361 21.455 1.00 86.12 80 LEU A O 1
ATOM 628 N N . GLU A 1 81 ? -11.545 -7.186 22.027 1.00 86.38 81 GLU A N 1
ATOM 629 C CA . GLU A 1 81 ? -12.401 -7.530 23.174 1.00 86.38 81 GLU A CA 1
ATOM 630 C C . GLU A 1 81 ? -12.445 -6.433 24.244 1.00 86.38 81 GLU A C 1
ATOM 632 O O . GLU A 1 81 ? -13.503 -6.149 24.806 1.00 86.38 81 GLU A O 1
ATOM 637 N N . LYS A 1 82 ? -11.293 -5.824 24.536 1.00 88.31 82 LYS A N 1
ATOM 638 C CA . LYS A 1 82 ? -11.144 -4.788 25.569 1.00 88.31 82 LYS A CA 1
ATOM 639 C C . LYS A 1 82 ? -11.274 -3.374 25.011 1.00 88.31 82 LYS A C 1
ATOM 641 O O . LYS A 1 82 ? -11.114 -2.410 25.763 1.00 88.31 82 LYS A O 1
ATOM 646 N N . MET A 1 83 ? -11.508 -3.243 23.708 1.00 91.75 83 MET A N 1
ATOM 647 C CA . MET A 1 83 ? -11.601 -1.958 23.042 1.00 91.75 83 MET A CA 1
ATOM 648 C C . MET A 1 83 ? -12.843 -1.200 23.538 1.00 91.75 83 MET A C 1
ATOM 650 O O . MET A 1 83 ? -13.934 -1.775 23.600 1.00 91.75 83 MET A O 1
ATOM 654 N N . PRO A 1 84 ? -12.715 0.092 23.895 1.00 93.25 84 PRO A N 1
ATOM 655 C CA . PRO A 1 84 ? -13.851 0.926 24.261 1.00 93.25 84 PRO A CA 1
ATOM 656 C C . PRO A 1 84 ? -14.930 0.904 23.179 1.00 93.25 84 PRO A C 1
ATOM 658 O O . PRO A 1 84 ? -14.611 0.965 21.993 1.00 93.25 84 PRO A O 1
ATOM 661 N N . ALA A 1 85 ? -16.200 0.862 23.594 1.00 94.25 85 ALA A N 1
ATOM 662 C CA . ALA A 1 85 ? -17.337 0.649 22.695 1.00 94.25 85 ALA A CA 1
ATOM 663 C C . ALA A 1 85 ? -17.368 1.614 21.498 1.00 94.25 85 ALA A C 1
ATOM 665 O O . ALA A 1 85 ? -17.696 1.198 20.395 1.00 94.25 85 ALA A O 1
ATOM 666 N N . GLU A 1 86 ? -16.975 2.877 21.697 1.00 93.81 86 GLU A N 1
ATOM 667 C CA . GLU A 1 86 ? -16.895 3.862 20.613 1.00 93.81 86 GLU A CA 1
ATOM 668 C C . GLU A 1 86 ? -15.877 3.463 19.533 1.00 93.81 86 GLU A C 1
ATOM 670 O O . GLU A 1 86 ? -16.208 3.470 18.354 1.00 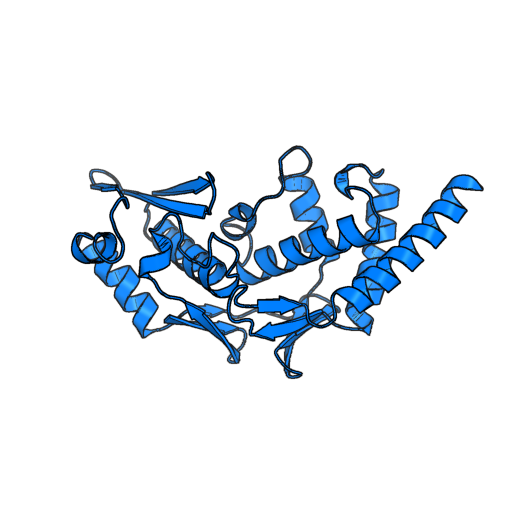93.81 86 GLU A O 1
ATOM 675 N N . LEU A 1 87 ? -14.654 3.082 19.918 1.00 95.38 87 LEU A N 1
ATOM 676 C CA . LEU A 1 87 ? -13.633 2.644 18.961 1.00 95.38 87 LEU A CA 1
ATOM 677 C C . LEU A 1 87 ? -14.002 1.305 18.326 1.00 95.38 87 LEU A C 1
ATOM 679 O O . LEU A 1 87 ? -13.823 1.121 17.124 1.00 95.38 87 LEU A O 1
ATOM 683 N N . LYS A 1 88 ? -14.548 0.389 19.132 1.00 95.00 88 LYS A N 1
ATOM 684 C CA . LYS A 1 88 ? -14.972 -0.927 18.666 1.00 95.00 88 LYS A CA 1
ATOM 685 C C . LYS A 1 88 ? -16.042 -0.805 17.583 1.00 95.00 88 LYS A C 1
ATOM 687 O O . LYS A 1 88 ? -15.910 -1.442 16.547 1.00 95.00 88 LYS A O 1
ATOM 692 N N . ALA A 1 89 ? -17.012 0.090 17.773 1.00 95.81 89 ALA A N 1
ATOM 693 C CA . ALA A 1 89 ? -18.046 0.370 16.784 1.00 95.81 89 ALA A CA 1
ATOM 694 C C . ALA A 1 89 ? -17.469 0.883 15.454 1.00 95.81 89 ALA A C 1
ATOM 696 O O . ALA A 1 89 ? -17.973 0.514 14.400 1.00 95.81 89 ALA A O 1
ATOM 697 N N . VAL A 1 90 ? -16.395 1.685 15.476 1.00 96.44 90 VAL A N 1
ATOM 698 C CA . VAL A 1 90 ? -15.719 2.137 14.243 1.00 96.44 90 VAL A CA 1
ATOM 699 C C . VAL A 1 90 ? -15.082 0.961 13.502 1.00 96.44 90 VAL A C 1
ATOM 701 O O . VAL A 1 90 ? -15.214 0.860 12.284 1.00 96.44 90 VAL A O 1
ATOM 704 N N . VAL A 1 91 ? -14.398 0.068 14.223 1.00 95.44 91 VAL A N 1
ATOM 705 C CA . VAL A 1 91 ? -13.771 -1.121 13.625 1.00 95.44 91 VAL A CA 1
ATOM 706 C C . VAL A 1 91 ? -14.830 -2.085 13.087 1.00 95.44 91 VAL A C 1
ATOM 708 O O . VAL A 1 91 ? -14.684 -2.581 11.973 1.00 95.44 91 VAL A O 1
ATOM 711 N N . GLU A 1 92 ? -15.901 -2.327 13.844 1.00 95.44 92 GLU A N 1
ATOM 712 C CA . GLU A 1 92 ? -17.028 -3.177 13.442 1.00 95.44 92 GLU A CA 1
ATOM 713 C C . GLU A 1 92 ? -17.734 -2.612 12.202 1.00 95.44 92 GLU A C 1
ATOM 715 O O . GLU A 1 92 ? -17.887 -3.333 11.219 1.00 95.44 92 GLU A O 1
ATOM 720 N N . GLU A 1 93 ? -18.056 -1.312 12.183 1.00 96.00 93 GLU A N 1
ATOM 721 C CA . GLU A 1 93 ? -18.644 -0.631 11.018 1.00 96.00 93 GLU A CA 1
ATOM 722 C C . GLU A 1 93 ? -17.770 -0.811 9.771 1.00 96.00 93 GLU A C 1
ATOM 724 O O . GLU A 1 93 ? -18.263 -1.126 8.686 1.00 96.00 93 GLU A O 1
ATOM 729 N N . MET A 1 94 ? -16.459 -0.617 9.919 1.00 95.56 94 MET A N 1
ATOM 730 C CA . MET A 1 94 ? -15.513 -0.769 8.820 1.00 95.56 94 MET A CA 1
ATOM 731 C C . MET A 1 94 ? -15.404 -2.231 8.365 1.00 95.56 94 MET A C 1
ATOM 733 O O . MET A 1 94 ? -15.327 -2.498 7.169 1.00 95.56 94 MET A O 1
ATOM 737 N N . CYS A 1 95 ? -15.465 -3.193 9.290 1.00 95.06 95 CYS A N 1
ATOM 738 C CA . CYS A 1 95 ? -15.484 -4.618 8.964 1.00 95.06 95 CYS A CA 1
ATOM 739 C C . CYS A 1 95 ? -16.739 -5.032 8.192 1.00 95.06 95 CYS A C 1
ATOM 741 O O . CYS A 1 95 ? -16.624 -5.846 7.273 1.00 95.06 95 CYS A O 1
ATOM 743 N N . GLU A 1 96 ? -17.899 -4.486 8.563 1.00 95.88 96 GLU A N 1
ATOM 744 C CA . GLU A 1 96 ? -19.190 -4.739 7.917 1.00 95.88 96 GLU A CA 1
ATOM 745 C C . GLU A 1 96 ? -19.254 -4.144 6.510 1.00 95.88 96 GLU A C 1
ATOM 747 O O . GLU A 1 96 ? -19.685 -4.816 5.574 1.00 95.88 96 GLU A O 1
ATOM 752 N N . LYS A 1 97 ? -18.817 -2.891 6.347 1.00 95.62 97 LYS A N 1
ATOM 753 C CA . LYS A 1 97 ? -18.862 -2.189 5.054 1.00 95.62 97 LYS A CA 1
ATOM 754 C C . LYS A 1 97 ? -17.740 -2.621 4.112 1.00 95.62 97 LYS A C 1
ATOM 756 O O . LYS A 1 97 ? -17.940 -2.685 2.900 1.00 95.62 97 LYS A O 1
ATOM 761 N N . GLY A 1 98 ? -16.583 -2.962 4.668 1.00 96.56 98 GLY A N 1
ATOM 762 C CA . GLY A 1 98 ? -15.349 -3.091 3.910 1.00 96.56 98 GLY A CA 1
ATOM 763 C C . GLY A 1 98 ? -14.671 -1.743 3.672 1.00 96.56 98 GLY A C 1
ATOM 764 O O . GLY A 1 98 ? -15.091 -0.696 4.169 1.00 96.56 98 GLY A O 1
ATOM 765 N N . VAL A 1 99 ? -13.588 -1.795 2.904 1.00 97.62 99 VAL A N 1
ATOM 766 C CA . VAL A 1 99 ? -12.843 -0.633 2.423 1.00 97.62 99 VAL A CA 1
ATOM 767 C C . VAL A 1 99 ? -13.069 -0.522 0.928 1.00 97.62 99 VAL A C 1
ATOM 769 O O . VAL A 1 99 ? -12.531 -1.325 0.171 1.00 97.62 99 VAL A O 1
ATOM 772 N N . ASP A 1 100 ? -13.850 0.469 0.514 1.00 96.81 100 ASP A N 1
ATOM 773 C CA . ASP A 1 100 ? -14.092 0.763 -0.896 1.00 96.81 100 ASP A CA 1
ATOM 774 C C . ASP A 1 100 ? -13.217 1.949 -1.322 1.00 96.81 100 ASP A C 1
ATOM 776 O O . ASP A 1 100 ? -13.366 3.066 -0.821 1.00 96.81 100 ASP A O 1
ATOM 780 N N . ILE A 1 101 ? -12.260 1.683 -2.210 1.00 97.44 101 ILE A N 1
ATOM 781 C CA . ILE A 1 101 ? -11.287 2.656 -2.705 1.00 97.44 101 ILE A CA 1
ATOM 782 C C . ILE A 1 101 ? -11.682 3.061 -4.125 1.00 97.44 101 ILE A C 1
ATOM 784 O O . ILE A 1 101 ? -11.728 2.229 -5.028 1.00 97.44 101 ILE A O 1
ATOM 788 N N . GLU A 1 102 ? -11.918 4.351 -4.331 1.00 96.19 102 GLU A N 1
ATOM 789 C CA . GLU A 1 102 ? -12.157 4.922 -5.656 1.00 96.19 102 GLU A CA 1
ATOM 790 C C . GLU A 1 102 ? -10.899 5.671 -6.099 1.00 96.19 102 GLU A C 1
ATOM 792 O O . GLU A 1 102 ? -10.460 6.615 -5.437 1.00 96.19 102 GLU A O 1
ATOM 797 N N . ILE A 1 103 ? -10.297 5.219 -7.199 1.00 94.88 103 ILE A N 1
ATOM 798 C CA . ILE A 1 103 ? -9.098 5.817 -7.793 1.00 94.88 103 ILE A CA 1
ATOM 799 C C . ILE A 1 103 ? -9.434 6.234 -9.218 1.00 94.88 103 ILE A C 1
ATOM 801 O O . ILE A 1 103 ? -9.763 5.396 -10.061 1.00 94.88 103 ILE A O 1
ATOM 805 N N . GLU A 1 104 ? -9.330 7.535 -9.473 1.00 93.94 104 GLU A N 1
ATOM 806 C CA . GLU A 1 104 ? -9.457 8.102 -10.811 1.00 93.94 104 GLU A CA 1
ATOM 807 C C . GLU A 1 104 ? -8.184 7.871 -11.629 1.00 93.94 104 GLU A C 1
ATOM 809 O O . GLU A 1 104 ? -7.073 7.862 -11.096 1.00 93.94 104 GLU A O 1
ATOM 814 N N . ASP A 1 105 ? -8.355 7.723 -12.943 1.00 95.25 105 ASP A N 1
ATOM 815 C CA . ASP A 1 105 ? -7.230 7.619 -13.864 1.00 95.25 105 ASP A CA 1
ATOM 816 C C . ASP A 1 105 ? -6.451 8.944 -13.904 1.00 95.25 105 ASP A C 1
ATOM 818 O O . ASP A 1 105 ? -7.006 9.992 -14.240 1.00 95.25 105 ASP A O 1
ATOM 822 N N . ASP A 1 106 ? -5.149 8.897 -13.615 1.00 92.19 106 ASP A N 1
ATOM 823 C CA . ASP A 1 106 ? -4.296 10.096 -13.568 1.00 92.19 106 ASP A CA 1
ATOM 824 C C . ASP A 1 106 ? -2.952 9.972 -14.303 1.00 92.19 106 ASP A C 1
ATOM 826 O O . ASP A 1 106 ? -2.080 10.838 -14.179 1.00 92.19 106 ASP A O 1
ATOM 830 N N . GLY A 1 107 ? -2.797 8.922 -15.109 1.00 92.88 107 GLY A N 1
ATOM 831 C CA . GLY A 1 107 ? -1.624 8.706 -15.947 1.00 92.88 107 GLY A CA 1
ATOM 832 C C . GLY A 1 107 ? -1.803 7.555 -16.929 1.00 92.88 107 GLY A C 1
ATOM 833 O O . GLY A 1 107 ? -2.919 7.113 -17.200 1.00 92.88 107 GLY A O 1
ATOM 834 N N . ASP A 1 108 ? -0.685 7.072 -17.467 1.00 94.44 108 ASP A N 1
ATOM 835 C CA . ASP A 1 108 ? -0.680 6.087 -18.551 1.00 94.44 108 ASP A CA 1
ATOM 836 C C . ASP A 1 108 ? -0.331 4.671 -18.099 1.00 94.44 108 ASP A C 1
ATOM 838 O O . ASP A 1 108 ? -0.481 3.744 -18.893 1.00 94.44 108 ASP A O 1
ATOM 842 N N . VAL A 1 109 ? 0.121 4.470 -16.857 1.00 95.38 109 VAL A N 1
ATOM 843 C CA . VAL A 1 109 ? 0.519 3.148 -16.364 1.00 95.38 109 VAL A CA 1
ATOM 844 C C . VAL A 1 109 ? -0.711 2.361 -15.923 1.00 95.38 109 VAL A C 1
ATOM 846 O O . VAL A 1 109 ? -1.299 2.698 -14.895 1.00 95.38 109 VAL A O 1
ATOM 849 N N . PRO A 1 110 ? -1.109 1.296 -16.643 1.00 97.12 110 PRO A N 1
ATOM 850 C CA . PRO A 1 110 ? -2.262 0.504 -16.248 1.00 97.12 110 PRO A CA 1
ATOM 851 C C . PRO A 1 110 ? -1.909 -0.447 -15.099 1.00 97.12 110 PRO A C 1
ATOM 853 O O . PRO A 1 110 ? -0.921 -1.187 -15.163 1.00 97.12 110 PRO A O 1
ATOM 856 N N . ILE A 1 111 ? -2.758 -0.464 -14.074 1.00 97.38 111 ILE A N 1
ATOM 857 C CA . ILE A 1 111 ? -2.709 -1.432 -12.978 1.00 97.38 111 ILE A CA 1
ATOM 858 C C . ILE A 1 111 ? -3.738 -2.521 -13.252 1.00 97.38 111 ILE A C 1
ATOM 860 O O . ILE A 1 111 ? -4.920 -2.237 -13.459 1.00 97.38 111 ILE A O 1
ATOM 864 N N . TYR A 1 112 ? -3.300 -3.774 -13.235 1.00 97.75 112 TYR A N 1
ATOM 865 C CA . TYR A 1 112 ? -4.166 -4.935 -13.415 1.00 97.75 112 TYR A CA 1
ATOM 866 C C . TYR A 1 112 ? -4.203 -5.771 -12.144 1.00 97.75 112 TYR A C 1
ATOM 868 O O . TYR A 1 112 ? -3.182 -5.919 -11.489 1.00 97.75 112 TYR A O 1
ATOM 876 N N . LEU A 1 113 ? -5.340 -6.397 -11.856 1.00 97.56 113 LEU A N 1
ATOM 877 C CA . LEU A 1 113 ? -5.442 -7.529 -10.939 1.00 97.56 113 LEU A CA 1
ATOM 878 C C . LEU A 1 113 ? -5.979 -8.726 -11.716 1.00 97.56 113 LEU A C 1
ATOM 880 O O . LEU A 1 113 ? -7.080 -8.650 -12.263 1.00 97.56 113 LEU A O 1
ATOM 884 N N . GLU A 1 114 ? -5.201 -9.807 -11.788 1.00 95.31 114 GLU A N 1
ATOM 885 C CA . GLU A 1 114 ? -5.597 -11.065 -12.444 1.00 95.31 114 GLU A CA 1
ATOM 886 C C . GLU A 1 114 ? -6.178 -10.842 -13.859 1.00 95.31 114 GLU A C 1
ATOM 888 O O . GLU A 1 114 ? -7.186 -11.421 -14.262 1.00 95.31 114 GLU A O 1
ATOM 893 N N . GLY A 1 115 ? -5.555 -9.936 -14.620 1.00 93.62 115 GLY A N 1
ATOM 894 C CA . GLY A 1 115 ? -5.948 -9.591 -15.991 1.00 93.62 115 GLY A CA 1
ATOM 895 C C . GLY A 1 115 ? -7.063 -8.546 -16.125 1.00 93.62 115 GLY A C 1
ATOM 896 O O . GLY A 1 115 ? -7.296 -8.060 -17.232 1.00 93.62 115 GLY A O 1
ATOM 897 N N . ARG A 1 116 ? -7.721 -8.130 -15.036 1.00 95.94 116 ARG A N 1
ATOM 898 C CA . ARG A 1 116 ? -8.691 -7.024 -15.044 1.00 95.94 116 ARG A CA 1
ATOM 899 C C . ARG A 1 116 ? -7.992 -5.703 -14.734 1.00 95.94 116 ARG A C 1
ATOM 901 O O . ARG A 1 116 ? -7.361 -5.577 -13.691 1.00 95.94 116 ARG A O 1
ATOM 908 N N . MET A 1 117 ? -8.120 -4.714 -15.619 1.00 96.88 117 MET A N 1
ATOM 909 C CA . MET A 1 117 ? -7.606 -3.364 -15.357 1.00 96.88 117 MET A CA 1
ATOM 910 C C . MET A 1 117 ? -8.418 -2.715 -14.232 1.00 96.88 117 MET A C 1
ATOM 912 O O . MET A 1 117 ? -9.650 -2.738 -14.276 1.00 96.88 117 MET A O 1
ATOM 916 N N . LEU A 1 118 ? -7.724 -2.167 -13.239 1.00 97.19 118 LEU A N 1
ATOM 917 C CA . LEU A 1 118 ? -8.311 -1.487 -12.087 1.00 97.19 118 LEU A CA 1
ATOM 918 C C . LEU A 1 118 ? -8.421 0.020 -12.334 1.00 97.19 118 LEU A C 1
ATOM 920 O O . LEU A 1 118 ? -9.492 0.596 -12.170 1.00 97.19 118 LEU A O 1
ATOM 924 N N . PHE A 1 119 ? -7.306 0.630 -12.733 1.00 97.06 119 PHE A N 1
ATOM 925 C CA . PHE A 1 119 ? -7.147 2.055 -13.031 1.00 97.06 119 PHE A CA 1
ATOM 926 C C . PHE A 1 119 ? -5.821 2.269 -13.771 1.00 97.06 119 PHE A C 1
ATOM 928 O O . PHE A 1 119 ? -5.015 1.338 -13.917 1.00 97.06 119 PHE A O 1
ATOM 935 N N . LYS A 1 120 ? -5.581 3.499 -14.217 1.00 96.06 120 LYS A N 1
ATOM 936 C CA . LYS A 1 120 ? -4.285 3.964 -14.710 1.00 96.06 120 LYS A CA 1
ATOM 937 C C . LYS A 1 120 ? -3.719 5.049 -13.813 1.00 96.06 120 LYS A C 1
ATOM 939 O O . LYS A 1 120 ? -4.455 5.897 -13.324 1.00 96.06 120 LYS A O 1
ATOM 944 N N . THR A 1 121 ? -2.406 5.056 -13.626 1.00 93.31 121 THR A N 1
ATOM 945 C CA . THR A 1 121 ? -1.761 6.079 -12.801 1.00 93.31 121 THR A CA 1
ATOM 946 C C . THR A 1 121 ? -0.438 6.571 -13.371 1.00 93.31 121 THR A C 1
ATOM 948 O O . THR A 1 121 ? 0.109 5.972 -14.300 1.00 93.31 121 THR A O 1
ATOM 951 N N . SER A 1 122 ? 0.074 7.680 -12.835 1.00 89.56 122 SER A N 1
ATOM 952 C CA . SER A 1 122 ? 1.456 8.113 -13.047 1.00 89.56 122 SER A CA 1
ATOM 953 C C . SER A 1 122 ? 2.334 7.766 -11.847 1.00 89.56 122 SER A C 1
ATOM 955 O O . SER A 1 122 ? 2.215 8.359 -10.768 1.00 89.56 122 SER A O 1
ATOM 957 N N . PHE A 1 123 ? 3.279 6.843 -12.048 1.00 83.50 123 PHE A N 1
ATOM 958 C CA . PHE A 1 123 ? 4.247 6.495 -11.008 1.00 83.50 123 PHE A CA 1
ATOM 959 C C . PHE A 1 123 ? 5.285 7.593 -10.836 1.00 83.50 123 PHE A C 1
ATOM 961 O O . PHE A 1 123 ? 5.628 7.907 -9.701 1.00 83.50 123 PHE A O 1
ATOM 968 N N . LYS A 1 124 ? 5.742 8.237 -11.915 1.00 86.06 124 LYS A N 1
ATOM 969 C CA . LYS A 1 124 ? 6.730 9.322 -11.866 1.00 86.06 124 LYS A CA 1
ATOM 970 C C . LYS A 1 124 ? 6.339 10.395 -10.855 1.00 86.06 124 LYS A C 1
ATOM 972 O O . LYS A 1 124 ? 7.161 10.767 -10.022 1.00 86.06 124 LYS A O 1
ATOM 977 N N . ARG A 1 125 ? 5.090 10.874 -10.891 1.00 81.62 125 ARG A N 1
ATOM 978 C CA . ARG A 1 125 ? 4.622 11.926 -9.974 1.00 81.62 125 ARG A CA 1
ATOM 979 C C . ARG A 1 125 ? 4.682 11.472 -8.517 1.00 81.62 125 ARG A C 1
ATOM 981 O O . ARG A 1 125 ? 5.208 12.198 -7.675 1.00 81.62 125 ARG A O 1
ATOM 988 N N . THR A 1 126 ? 4.164 10.281 -8.227 1.00 79.12 126 THR A N 1
ATOM 989 C CA . THR A 1 126 ? 4.153 9.747 -6.862 1.00 79.12 126 THR A CA 1
ATOM 990 C C . THR A 1 126 ? 5.573 9.461 -6.386 1.00 79.12 126 THR A C 1
ATOM 992 O O . THR A 1 126 ? 5.950 9.933 -5.322 1.00 79.12 126 THR A O 1
ATOM 995 N N . LEU A 1 127 ? 6.404 8.807 -7.199 1.00 80.19 127 LEU A N 1
ATOM 996 C CA . LEU A 1 127 ? 7.802 8.494 -6.893 1.00 80.19 127 LEU A CA 1
ATOM 997 C C . LEU A 1 127 ? 8.637 9.746 -6.619 1.00 80.19 127 LEU A C 1
ATOM 999 O O . LEU A 1 127 ? 9.364 9.774 -5.631 1.00 80.19 127 LEU A O 1
ATOM 1003 N N . LEU A 1 128 ? 8.505 10.799 -7.431 1.00 80.50 128 LEU A N 1
ATOM 1004 C CA . LEU A 1 128 ? 9.182 12.074 -7.176 1.00 80.50 128 LEU A CA 1
ATOM 1005 C C . LEU A 1 128 ? 8.752 12.683 -5.840 1.00 80.50 128 LEU A C 1
ATOM 1007 O O . LEU A 1 128 ? 9.605 13.157 -5.093 1.00 80.50 128 LEU A O 1
ATOM 1011 N N . LYS A 1 129 ? 7.455 12.623 -5.506 1.00 79.44 129 LYS A N 1
ATOM 1012 C CA . LYS A 1 129 ? 6.961 13.067 -4.198 1.00 79.44 129 LYS A CA 1
ATOM 1013 C C . LYS A 1 129 ? 7.554 12.230 -3.062 1.00 79.44 129 LYS A C 1
ATOM 1015 O O . LYS A 1 129 ? 8.034 12.798 -2.091 1.00 79.44 129 LYS A O 1
ATOM 1020 N N . LEU A 1 130 ? 7.601 10.902 -3.196 1.00 77.69 130 LEU A N 1
ATOM 1021 C CA . LEU A 1 130 ? 8.201 10.038 -2.174 1.00 77.69 130 LEU A CA 1
ATOM 1022 C C . LEU A 1 130 ? 9.701 10.313 -1.997 1.00 77.69 130 LEU A C 1
ATOM 1024 O O . LEU A 1 130 ? 10.187 10.367 -0.871 1.00 77.69 130 LEU A O 1
ATOM 1028 N N . ILE A 1 131 ? 10.434 10.519 -3.092 1.00 74.56 131 ILE A N 1
ATOM 1029 C CA . ILE A 1 131 ? 11.856 10.877 -3.053 1.00 74.56 131 ILE A CA 1
ATOM 1030 C C . ILE A 1 131 ? 12.047 12.248 -2.393 1.00 74.56 131 ILE A C 1
ATOM 1032 O O . ILE A 1 131 ? 12.958 12.399 -1.587 1.00 74.56 131 ILE A O 1
ATOM 1036 N N . ALA A 1 132 ? 11.194 13.231 -2.681 1.00 76.88 132 ALA A N 1
ATOM 1037 C CA . ALA A 1 132 ? 11.274 14.555 -2.066 1.00 76.88 132 ALA A CA 1
ATOM 1038 C C . ALA A 1 132 ? 10.949 14.525 -0.561 1.00 76.88 132 ALA A C 1
ATOM 1040 O O . ALA A 1 132 ? 11.696 15.082 0.243 1.00 76.88 132 ALA A O 1
ATOM 1041 N N . ASP A 1 133 ? 9.873 13.840 -0.170 1.00 73.38 133 ASP A N 1
ATOM 1042 C CA . ASP A 1 133 ? 9.379 13.809 1.213 1.00 73.38 133 ASP A CA 1
ATOM 1043 C C . ASP A 1 133 ? 10.245 12.921 2.131 1.00 73.38 133 ASP A C 1
ATOM 1045 O O . ASP A 1 133 ? 10.322 13.145 3.346 1.00 73.38 133 ASP A O 1
ATOM 1049 N N . TYR A 1 134 ? 10.905 11.904 1.563 1.00 69.88 134 TYR A N 1
ATOM 1050 C CA . TYR A 1 134 ? 11.626 10.866 2.310 1.00 69.88 134 TYR A CA 1
ATOM 1051 C C . TYR A 1 134 ? 13.082 10.658 1.857 1.00 69.88 134 TYR A C 1
ATOM 1053 O O . TYR A 1 134 ? 13.701 9.679 2.273 1.00 69.88 134 TYR A O 1
ATOM 1061 N N . GLY A 1 135 ? 13.652 11.563 1.055 1.00 57.25 135 GLY A N 1
ATOM 1062 C CA . GLY A 1 135 ? 14.964 11.418 0.399 1.00 57.25 135 GLY A CA 1
ATOM 1063 C C . GLY A 1 135 ? 16.126 11.040 1.321 1.00 57.25 135 GLY A C 1
ATOM 1064 O O . GLY A 1 135 ? 16.925 10.179 0.962 1.00 57.25 135 GLY A O 1
ATOM 1065 N N . ASP A 1 136 ? 16.142 11.580 2.544 1.00 55.12 136 ASP A N 1
ATOM 1066 C CA . ASP A 1 136 ? 17.189 11.326 3.549 1.00 55.12 136 ASP A CA 1
ATOM 1067 C C . ASP A 1 136 ? 16.797 10.273 4.604 1.00 55.12 136 ASP A C 1
ATOM 1069 O O . ASP A 1 136 ? 17.571 9.955 5.510 1.00 55.12 136 ASP A O 1
ATOM 1073 N N . LYS A 1 137 ? 15.569 9.746 4.541 1.00 63.00 137 LYS A N 1
ATOM 1074 C CA . LYS A 1 137 ? 15.017 8.805 5.524 1.00 63.00 137 LYS A CA 1
ATOM 1075 C C . LYS A 1 137 ? 14.927 7.407 4.930 1.00 63.00 137 LYS A C 1
ATOM 1077 O O . LYS A 1 137 ? 14.738 7.226 3.731 1.00 63.00 137 LYS A O 1
ATOM 1082 N N . TYR A 1 138 ? 15.009 6.391 5.784 1.00 66.44 138 TYR A N 1
ATOM 1083 C CA . TYR A 1 138 ? 14.746 5.018 5.364 1.00 66.44 138 TYR A CA 1
ATOM 1084 C C . TYR A 1 138 ? 13.316 4.920 4.806 1.00 66.44 138 TYR A C 1
ATOM 1086 O O . TYR A 1 138 ? 12.355 5.273 5.496 1.00 66.44 138 TYR A O 1
ATOM 1094 N N . LEU A 1 139 ? 13.179 4.482 3.546 1.00 73.25 139 LEU A N 1
ATOM 1095 C CA . LEU A 1 139 ? 11.856 4.269 2.956 1.00 73.25 139 LEU A CA 1
ATOM 1096 C C . LEU A 1 139 ? 11.261 3.049 3.649 1.00 73.25 139 LEU A C 1
ATOM 1098 O O . LEU A 1 139 ? 11.831 1.964 3.599 1.00 73.25 139 LEU A O 1
ATOM 1102 N N . SE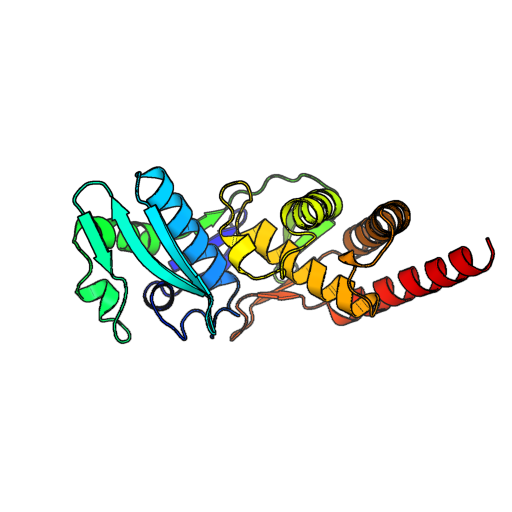R A 1 140 ? 10.135 3.239 4.318 1.00 80.56 140 SER A N 1
ATOM 1103 C CA . SER A 1 140 ? 9.459 2.177 5.051 1.00 80.56 140 SER A CA 1
ATOM 1104 C C . SER A 1 140 ? 7.982 2.170 4.705 1.00 80.56 140 SER A C 1
ATOM 1106 O O . SER A 1 140 ? 7.432 3.176 4.247 1.00 80.56 140 SER A O 1
ATOM 1108 N N . ARG A 1 141 ? 7.320 1.055 5.012 1.00 84.94 141 ARG A N 1
ATOM 1109 C CA . ARG A 1 141 ? 5.874 0.889 4.833 1.00 84.94 141 ARG A CA 1
ATOM 1110 C C . ARG A 1 141 ? 5.023 1.892 5.625 1.00 84.94 141 ARG A C 1
ATOM 1112 O O . ARG A 1 141 ? 3.846 2.045 5.325 1.00 84.94 141 ARG A O 1
ATOM 1119 N N . LEU A 1 142 ? 5.615 2.675 6.540 1.00 86.38 142 LEU A N 1
ATOM 1120 C CA . LEU A 1 142 ? 4.964 3.840 7.162 1.00 86.38 142 LEU A CA 1
ATOM 1121 C C . LEU A 1 142 ? 4.405 4.839 6.140 1.00 86.38 142 LEU A C 1
ATOM 1123 O O . LEU A 1 142 ? 3.471 5.576 6.447 1.00 86.38 142 LEU A O 1
ATOM 1127 N N . ILE A 1 143 ? 4.955 4.864 4.927 1.00 87.12 143 ILE A N 1
ATOM 1128 C CA . ILE A 1 143 ? 4.485 5.727 3.844 1.00 87.12 143 ILE A CA 1
ATOM 1129 C C . ILE A 1 143 ? 3.029 5.461 3.443 1.00 87.12 143 ILE A C 1
ATOM 1131 O O . ILE A 1 143 ? 2.328 6.392 3.058 1.00 87.12 143 ILE A O 1
ATOM 1135 N N . ILE A 1 144 ? 2.549 4.227 3.629 1.00 91.62 144 ILE A N 1
ATOM 1136 C CA . ILE A 1 144 ? 1.158 3.812 3.379 1.00 91.62 144 ILE A CA 1
ATOM 1137 C C . ILE A 1 144 ? 0.184 4.577 4.298 1.00 91.62 144 ILE A C 1
ATOM 1139 O O . ILE A 1 144 ? -0.976 4.791 3.958 1.00 91.62 144 ILE A O 1
ATOM 1143 N N . PHE A 1 145 ? 0.675 5.073 5.438 1.00 91.50 145 PHE A N 1
ATOM 1144 C CA . PHE A 1 145 ? -0.092 5.799 6.454 1.00 91.50 145 PHE A CA 1
ATOM 1145 C C . PHE A 1 145 ? 0.043 7.325 6.336 1.00 91.50 145 PHE A C 1
ATOM 1147 O O . PHE A 1 145 ? -0.419 8.065 7.221 1.00 91.50 145 PHE A O 1
ATOM 1154 N N . ASN A 1 146 ? 0.680 7.811 5.263 1.00 87.31 146 ASN A N 1
ATOM 1155 C CA . ASN A 1 146 ? 0.743 9.229 4.939 1.00 87.31 146 ASN A CA 1
ATOM 1156 C C . ASN A 1 146 ? -0.683 9.761 4.697 1.00 87.31 146 ASN A C 1
ATOM 1158 O O . ASN A 1 146 ? -1.470 9.188 3.945 1.00 87.31 146 ASN A O 1
ATOM 1162 N N . SER A 1 147 ? -1.041 10.861 5.361 1.00 85.81 147 SER A N 1
ATOM 1163 C CA . SER A 1 147 ? -2.387 11.437 5.272 1.00 85.81 147 SER A CA 1
ATOM 1164 C C . SER A 1 147 ? -2.720 12.015 3.896 1.00 85.81 147 SER A C 1
ATOM 1166 O O . SER A 1 147 ? -3.897 12.090 3.553 1.00 85.81 147 SER A O 1
ATOM 1168 N N . GLU A 1 148 ? -1.713 12.412 3.119 1.00 87.56 148 GLU A N 1
ATOM 1169 C CA . GLU A 1 148 ? -1.876 13.080 1.825 1.00 87.56 148 GLU A CA 1
ATOM 1170 C C . GLU A 1 148 ? -1.944 12.123 0.633 1.00 87.56 148 GLU A C 1
ATOM 1172 O O . GLU A 1 148 ? -2.269 12.551 -0.471 1.00 87.56 148 GLU A O 1
ATOM 1177 N N . LEU A 1 149 ? -1.606 10.848 0.827 1.00 88.38 149 LEU A N 1
ATOM 1178 C CA . LEU A 1 149 ? -1.572 9.846 -0.238 1.00 88.38 149 LEU A CA 1
ATOM 1179 C C . LEU A 1 149 ? -2.692 8.838 -0.046 1.00 88.38 149 LEU A C 1
ATOM 1181 O O . LEU A 1 149 ? -3.019 8.486 1.085 1.00 88.38 149 LEU A O 1
ATOM 1185 N N . GLU A 1 150 ? -3.285 8.354 -1.130 1.00 93.38 150 GLU A N 1
ATOM 1186 C CA . GLU A 1 150 ? -4.164 7.188 -1.050 1.00 93.38 150 GLU A CA 1
ATOM 1187 C C . GLU A 1 150 ? -3.317 5.947 -0.656 1.00 93.38 150 GLU A C 1
ATOM 1189 O O . GLU A 1 150 ? -2.255 5.739 -1.253 1.00 93.38 150 GLU A O 1
ATOM 1194 N N . PRO A 1 151 ? -3.711 5.173 0.380 1.00 94.81 151 PRO A N 1
ATOM 1195 C CA . PRO A 1 151 ? -2.922 4.047 0.882 1.00 94.81 151 PRO A CA 1
ATOM 1196 C C . PRO A 1 151 ? -2.524 2.992 -0.154 1.00 94.81 151 PRO A C 1
ATOM 1198 O O . PRO A 1 151 ? -1.372 2.557 -0.144 1.00 94.81 151 PRO A O 1
ATOM 1201 N N . LEU A 1 152 ? -3.422 2.582 -1.053 1.00 95.12 152 LEU A N 1
ATOM 1202 C CA . LEU A 1 152 ? -3.096 1.627 -2.116 1.00 95.12 152 LEU A CA 1
ATOM 1203 C C . LEU A 1 152 ? -2.065 2.215 -3.092 1.00 95.12 152 LEU A C 1
ATOM 1205 O O . LEU A 1 152 ? -1.086 1.540 -3.405 1.00 95.12 152 LEU A O 1
ATOM 1209 N N . LEU A 1 153 ? -2.202 3.473 -3.517 1.00 92.81 153 LEU A N 1
ATOM 1210 C CA . LEU A 1 153 ? -1.200 4.140 -4.363 1.00 92.81 153 LEU A CA 1
ATOM 1211 C C . LEU A 1 153 ? 0.160 4.259 -3.669 1.00 92.81 153 LEU A C 1
ATOM 1213 O O . LEU A 1 153 ? 1.197 4.056 -4.306 1.00 92.81 153 LEU A O 1
ATOM 1217 N N . ALA A 1 154 ? 0.174 4.563 -2.369 1.00 91.00 154 ALA A N 1
ATOM 1218 C CA . ALA A 1 154 ? 1.399 4.615 -1.578 1.00 91.00 154 ALA A CA 1
ATOM 1219 C C . ALA A 1 154 ? 2.068 3.234 -1.474 1.00 91.00 154 ALA A C 1
ATOM 1221 O O . ALA A 1 154 ? 3.284 3.142 -1.641 1.00 91.00 154 ALA A O 1
ATOM 1222 N N . ALA A 1 155 ? 1.287 2.169 -1.266 1.00 92.25 155 ALA A N 1
ATOM 1223 C CA . ALA A 1 155 ? 1.786 0.797 -1.224 1.00 92.25 155 ALA A CA 1
ATOM 1224 C C . ALA A 1 155 ? 2.361 0.354 -2.578 1.00 92.25 155 ALA A C 1
ATOM 1226 O O . ALA A 1 155 ? 3.506 -0.082 -2.647 1.00 92.25 155 ALA A O 1
ATOM 1227 N N . LEU A 1 156 ? 1.626 0.555 -3.676 1.00 92.00 156 LEU A N 1
ATOM 1228 C CA . LEU A 1 156 ? 2.104 0.213 -5.021 1.00 92.00 156 LEU A CA 1
ATOM 1229 C C . LEU A 1 156 ? 3.357 1.003 -5.407 1.00 92.00 156 LEU A C 1
ATOM 1231 O O . LEU A 1 156 ? 4.259 0.470 -6.055 1.00 92.00 156 LEU A O 1
ATOM 1235 N N . SER A 1 157 ? 3.433 2.271 -5.003 1.00 87.81 157 SER A N 1
ATOM 1236 C CA . SER A 1 157 ? 4.614 3.102 -5.245 1.00 87.81 157 SER A CA 1
ATOM 1237 C C . SER A 1 157 ? 5.812 2.637 -4.424 1.00 87.81 157 SER A C 1
ATOM 1239 O O . SER A 1 157 ? 6.922 2.637 -4.945 1.00 87.81 157 SER A O 1
ATOM 1241 N N . TYR A 1 158 ? 5.602 2.208 -3.176 1.00 87.38 158 TYR A N 1
ATOM 1242 C CA . TYR A 1 158 ? 6.649 1.616 -2.342 1.00 87.38 158 TYR A CA 1
ATOM 1243 C C . TYR A 1 158 ? 7.236 0.354 -2.987 1.00 87.38 158 TYR A C 1
ATOM 1245 O O . TYR A 1 158 ? 8.445 0.302 -3.208 1.00 87.38 158 TYR A O 1
ATOM 1253 N N . GLU A 1 159 ? 6.385 -0.601 -3.376 1.00 87.75 159 GLU A N 1
ATOM 1254 C CA . GLU A 1 159 ? 6.816 -1.827 -4.066 1.00 87.75 159 GLU A CA 1
ATOM 1255 C C . GLU A 1 159 ? 7.537 -1.507 -5.382 1.00 87.75 159 GLU A C 1
ATOM 1257 O O . GLU A 1 159 ? 8.577 -2.082 -5.705 1.00 87.75 159 GLU A O 1
ATOM 1262 N N . SER A 1 160 ? 7.045 -0.501 -6.109 1.00 85.69 160 SER A N 1
ATOM 1263 C CA . SER A 1 160 ? 7.704 -0.032 -7.324 1.00 85.69 160 SER A CA 1
ATOM 1264 C C . SER A 1 160 ? 9.100 0.518 -7.033 1.00 85.69 160 SER A C 1
ATOM 1266 O O . SER A 1 160 ? 10.028 0.142 -7.733 1.00 85.69 160 SER A O 1
ATOM 1268 N N . VAL A 1 161 ? 9.308 1.342 -5.995 1.00 84.06 161 VAL A N 1
ATOM 1269 C CA . VAL A 1 161 ? 10.662 1.821 -5.637 1.00 84.06 161 VAL A CA 1
ATOM 1270 C C . VAL A 1 161 ? 11.610 0.654 -5.389 1.00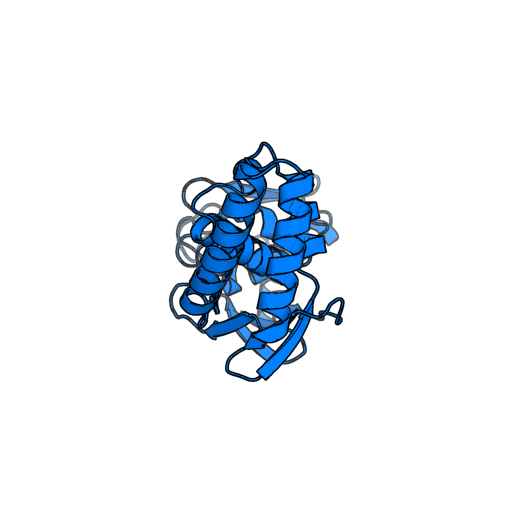 84.06 161 VAL A C 1
ATOM 1272 O O . VAL A 1 161 ? 12.722 0.679 -5.909 1.00 84.06 161 VAL A O 1
ATOM 1275 N N . LEU A 1 162 ? 11.188 -0.362 -4.635 1.00 85.06 162 LEU A N 1
ATOM 1276 C CA . LEU A 1 162 ? 12.036 -1.521 -4.342 1.00 85.06 162 LEU A CA 1
ATOM 1277 C C . LEU A 1 162 ? 12.428 -2.267 -5.621 1.00 85.06 162 LEU A C 1
ATOM 1279 O O . LEU A 1 162 ? 13.609 -2.534 -5.848 1.00 85.06 162 LEU A O 1
ATOM 1283 N N . MET A 1 163 ? 11.454 -2.523 -6.497 1.00 88.25 163 MET A N 1
ATOM 1284 C CA . MET A 1 163 ? 11.679 -3.131 -7.808 1.00 88.25 163 MET A CA 1
ATOM 1285 C C . MET A 1 163 ? 12.648 -2.295 -8.663 1.00 88.25 163 MET A C 1
ATOM 1287 O O . MET A 1 163 ? 13.537 -2.837 -9.325 1.00 88.25 163 MET A O 1
ATOM 1291 N N . LEU A 1 164 ? 12.500 -0.969 -8.643 1.00 84.19 164 LEU A N 1
ATOM 1292 C CA . LEU A 1 164 ? 13.349 -0.039 -9.383 1.00 84.19 164 LEU A CA 1
ATOM 1293 C C . LEU A 1 164 ? 14.783 0.001 -8.840 1.00 84.19 164 LEU A C 1
ATOM 1295 O O . LEU A 1 164 ? 15.726 -0.095 -9.626 1.00 84.19 164 LEU A O 1
ATOM 1299 N N . GLU A 1 165 ? 14.962 0.112 -7.522 1.00 86.00 165 GLU A N 1
ATOM 1300 C CA . GLU A 1 165 ? 16.276 0.078 -6.862 1.00 86.00 165 GLU A CA 1
ATOM 1301 C C . GLU A 1 165 ? 16.987 -1.253 -7.151 1.00 86.00 165 GLU A C 1
ATOM 1303 O O . GLU A 1 165 ? 18.174 -1.265 -7.487 1.00 86.00 165 GLU A O 1
ATOM 1308 N N . TYR A 1 166 ? 16.252 -2.370 -7.123 1.00 86.12 166 TYR A N 1
ATOM 1309 C CA . TYR A 1 166 ? 16.786 -3.683 -7.477 1.00 86.12 166 TYR A CA 1
ATOM 1310 C C . TYR A 1 166 ? 17.200 -3.766 -8.954 1.00 86.12 166 TYR A C 1
ATOM 1312 O O . TYR A 1 166 ? 18.303 -4.216 -9.263 1.00 86.12 166 TYR A O 1
ATOM 1320 N N . GLY A 1 167 ? 16.355 -3.289 -9.874 1.00 83.81 167 GLY A N 1
ATOM 1321 C CA . GLY A 1 167 ? 16.658 -3.262 -11.308 1.00 83.81 167 GLY A CA 1
ATOM 1322 C C . GLY A 1 167 ? 17.875 -2.401 -11.652 1.00 83.81 167 GLY A C 1
ATOM 1323 O O . GLY A 1 167 ? 18.710 -2.801 -12.467 1.00 83.81 167 GLY A O 1
ATOM 1324 N N . CYS A 1 168 ? 18.026 -1.252 -10.993 1.00 82.50 168 CYS A N 1
ATOM 1325 C CA . CYS A 1 168 ? 19.187 -0.377 -11.173 1.00 82.50 168 CYS A CA 1
ATOM 1326 C C . CYS A 1 168 ? 20.447 -0.930 -10.486 1.00 82.50 168 CYS A C 1
ATOM 1328 O O . CYS A 1 168 ? 21.565 -0.624 -10.895 1.00 82.50 168 CYS A O 1
ATOM 1330 N N . GLY A 1 169 ? 20.292 -1.753 -9.445 1.00 82.00 169 GLY A N 1
ATOM 1331 C CA . GLY A 1 169 ? 21.400 -2.234 -8.617 1.00 82.00 169 GLY A CA 1
ATOM 1332 C C . GLY A 1 169 ? 22.031 -1.142 -7.744 1.00 82.00 169 GLY A C 1
ATOM 1333 O O . GLY A 1 169 ? 23.102 -1.353 -7.177 1.00 82.00 169 GLY A O 1
ATOM 1334 N N 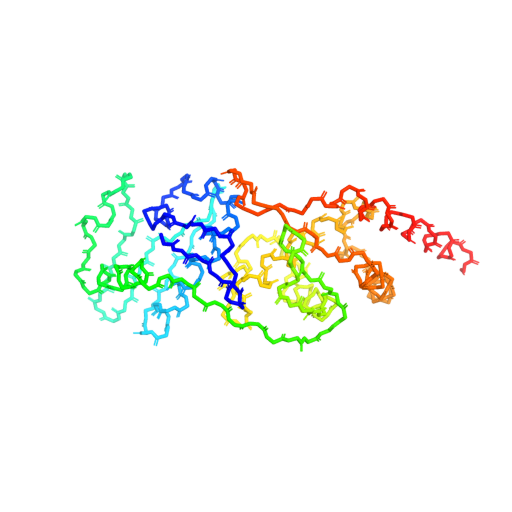. VAL A 1 170 ? 21.383 0.021 -7.646 1.00 80.00 170 VAL A N 1
ATOM 1335 C CA . VAL A 1 170 ? 21.782 1.169 -6.828 1.00 80.00 170 VAL A CA 1
ATOM 1336 C C . VAL A 1 170 ? 20.530 1.843 -6.259 1.00 80.00 170 VAL A C 1
ATOM 1338 O O . VAL A 1 170 ? 19.494 1.863 -6.930 1.00 80.00 170 VAL A O 1
ATOM 1341 N N . PRO A 1 171 ? 20.597 2.434 -5.052 1.00 79.94 171 PRO A N 1
ATOM 1342 C CA . PRO A 1 171 ? 19.496 3.236 -4.536 1.00 79.94 171 PRO A CA 1
ATOM 1343 C C . PRO A 1 171 ? 19.227 4.424 -5.466 1.00 79.94 171 PRO A C 1
ATOM 1345 O O . PRO A 1 171 ? 20.137 5.209 -5.734 1.00 79.94 171 PRO A O 1
ATOM 1348 N N . ILE A 1 172 ? 17.978 4.605 -5.907 1.00 75.19 172 ILE A N 1
ATOM 1349 C CA . ILE A 1 172 ? 17.574 5.713 -6.799 1.00 75.19 172 ILE A CA 1
ATOM 1350 C C . ILE A 1 172 ? 17.915 7.068 -6.169 1.00 75.19 172 ILE A C 1
ATOM 1352 O O . ILE A 1 172 ? 18.295 8.009 -6.856 1.00 75.19 172 ILE A O 1
ATOM 1356 N N . ARG A 1 173 ? 17.847 7.143 -4.838 1.00 72.31 173 ARG A N 1
ATOM 1357 C CA . ARG A 1 173 ? 18.208 8.322 -4.039 1.00 72.31 173 ARG A CA 1
ATOM 1358 C C . ARG A 1 173 ? 19.679 8.725 -4.140 1.00 72.31 173 ARG A C 1
ATOM 1360 O O . ARG A 1 173 ? 20.009 9.869 -3.859 1.00 72.31 173 ARG A O 1
ATOM 1367 N N . GLY A 1 174 ? 20.562 7.802 -4.518 1.00 70.12 174 GLY A N 1
ATOM 1368 C CA . GLY A 1 174 ? 21.984 8.082 -4.718 1.00 70.12 174 GLY A CA 1
ATOM 1369 C C . GLY A 1 174 ? 22.310 8.693 -6.083 1.00 70.12 174 GLY A C 1
ATOM 1370 O O . GLY A 1 174 ? 23.475 8.992 -6.339 1.00 70.12 174 GLY A O 1
ATOM 1371 N N . LEU A 1 175 ? 21.320 8.848 -6.967 1.00 72.75 175 LEU A N 1
ATOM 1372 C CA . LEU A 1 175 ? 21.515 9.343 -8.326 1.00 72.75 175 LEU A CA 1
ATOM 1373 C C . LEU A 1 175 ? 21.342 10.873 -8.408 1.00 72.75 175 LEU A C 1
ATOM 1375 O O . LEU A 1 175 ? 20.516 11.437 -7.688 1.00 72.75 175 LEU A O 1
ATOM 1379 N N . PRO A 1 176 ? 22.064 11.565 -9.312 1.00 76.00 176 PRO A N 1
ATOM 1380 C CA . PRO A 1 176 ? 21.820 12.980 -9.597 1.00 76.00 176 PRO A CA 1
ATOM 1381 C C . PRO A 1 176 ? 20.376 13.227 -10.053 1.00 76.00 176 PRO A C 1
ATOM 1383 O O . PRO A 1 176 ? 19.837 12.442 -10.833 1.00 76.00 176 PRO A O 1
ATOM 1386 N N . SER A 1 177 ? 19.760 14.343 -9.646 1.00 75.44 177 SER A N 1
ATOM 1387 C CA . SER A 1 177 ? 18.343 14.632 -9.937 1.00 75.44 177 SER A CA 1
ATOM 1388 C C . SER A 1 177 ? 17.993 14.583 -11.433 1.00 75.44 177 SER A C 1
ATOM 1390 O O . SER A 1 177 ? 16.946 14.060 -11.800 1.00 75.44 177 SER A O 1
ATOM 1392 N N . SER A 1 178 ? 18.884 15.058 -12.311 1.00 77.12 178 SER A N 1
ATOM 1393 C CA . SER A 1 178 ? 18.705 14.986 -13.771 1.00 77.12 178 SER A CA 1
ATOM 1394 C C . SER A 1 178 ? 18.695 13.547 -14.303 1.00 77.12 178 SER A C 1
ATOM 1396 O O . SER A 1 178 ? 17.930 13.215 -15.213 1.00 77.12 178 SER A O 1
ATOM 1398 N N . SER A 1 179 ? 19.519 12.677 -13.714 1.00 80.56 179 SER A N 1
ATOM 1399 C CA . SER A 1 179 ? 19.557 11.249 -14.031 1.00 80.56 179 SER A CA 1
ATOM 1400 C C . SER A 1 179 ? 18.311 10.535 -13.505 1.00 80.56 179 SER A C 1
ATOM 1402 O O . SER A 1 179 ? 17.785 9.677 -14.210 1.00 80.56 179 SER A O 1
ATOM 1404 N N . VAL A 1 180 ? 17.804 10.926 -12.326 1.00 81.81 180 VAL A N 1
ATOM 1405 C CA . VAL A 1 180 ? 16.556 10.402 -11.741 1.00 81.81 180 VAL A CA 1
ATOM 1406 C C . VAL A 1 180 ? 15.359 10.715 -12.632 1.00 81.81 180 VAL A C 1
ATOM 1408 O O . VAL A 1 180 ? 14.606 9.806 -12.961 1.00 81.81 180 VAL A O 1
ATOM 1411 N N . GLU A 1 181 ? 15.180 11.963 -13.071 1.00 85.19 181 GLU A N 1
ATOM 1412 C CA . GLU A 1 181 ? 14.036 12.326 -13.921 1.00 85.19 181 GLU A CA 1
ATOM 1413 C C . GLU A 1 181 ? 14.030 11.560 -15.248 1.00 85.19 181 GLU A C 1
ATOM 1415 O O . GLU A 1 181 ? 13.003 10.996 -15.628 1.00 85.19 181 GLU A O 1
ATOM 1420 N N . THR A 1 182 ? 15.186 11.485 -15.913 1.00 87.00 182 THR A N 1
ATOM 1421 C CA . THR A 1 182 ? 15.342 10.759 -17.183 1.00 87.00 182 THR A CA 1
ATOM 1422 C C . THR A 1 182 ? 15.070 9.265 -17.012 1.00 87.00 182 THR A C 1
ATOM 1424 O O . THR A 1 182 ? 14.396 8.646 -17.841 1.00 87.00 182 THR A O 1
ATOM 1427 N N . LEU A 1 183 ? 15.573 8.682 -15.922 1.00 86.75 183 LEU A N 1
ATOM 1428 C CA . LEU A 1 183 ? 15.355 7.281 -15.584 1.00 86.75 183 LEU A CA 1
ATOM 1429 C C . LEU A 1 183 ? 13.867 7.012 -15.328 1.00 86.75 183 LEU A C 1
ATOM 1431 O O . LEU A 1 183 ? 13.312 6.070 -15.892 1.00 86.75 183 LEU A O 1
ATOM 1435 N N . LEU A 1 184 ? 13.203 7.872 -14.549 1.00 88.81 184 LEU A N 1
ATOM 1436 C CA . LEU A 1 184 ? 11.770 7.772 -14.271 1.00 88.81 184 LEU A CA 1
ATOM 1437 C C . LEU A 1 184 ? 10.922 7.912 -15.541 1.00 88.81 184 LEU A C 1
ATOM 1439 O O . LEU A 1 184 ? 9.944 7.187 -15.677 1.00 88.81 184 LEU A O 1
ATOM 1443 N N . ASP A 1 185 ? 11.307 8.753 -16.505 1.00 90.88 185 ASP A N 1
ATOM 1444 C CA . ASP A 1 185 ? 10.623 8.832 -17.806 1.00 90.88 185 ASP A CA 1
ATOM 1445 C C . ASP A 1 185 ? 10.736 7.538 -18.619 1.00 90.88 185 ASP A C 1
ATOM 1447 O O . ASP A 1 185 ? 9.792 7.131 -19.303 1.00 90.88 185 ASP A O 1
ATOM 1451 N N . GLY A 1 186 ? 11.897 6.883 -18.580 1.00 91.88 186 GLY A N 1
ATOM 1452 C CA . GLY A 1 186 ? 12.085 5.581 -19.217 1.00 91.88 186 GLY A CA 1
ATOM 1453 C C . GLY A 1 186 ? 11.285 4.479 -18.522 1.00 91.88 186 GLY A C 1
ATOM 1454 O O . GLY A 1 186 ? 10.632 3.677 -19.190 1.00 91.88 186 GLY A O 1
ATOM 1455 N N . ILE A 1 187 ? 11.285 4.477 -17.189 1.00 90.62 187 ILE A N 1
ATOM 1456 C CA . ILE A 1 187 ? 10.504 3.555 -16.358 1.00 90.62 187 ILE A CA 1
ATOM 1457 C C . ILE A 1 187 ? 9.009 3.716 -16.623 1.00 90.62 187 ILE A C 1
ATOM 1459 O O . ILE A 1 187 ? 8.335 2.717 -16.860 1.00 90.62 187 ILE A O 1
ATOM 1463 N N . GLU A 1 188 ? 8.494 4.948 -16.637 1.00 92.56 188 GLU A N 1
ATOM 1464 C CA . GLU A 1 188 ? 7.080 5.234 -16.901 1.00 92.56 188 GLU A CA 1
ATOM 1465 C C . GLU A 1 188 ? 6.656 4.621 -18.242 1.00 92.56 188 GLU A C 1
ATOM 1467 O O . GLU A 1 188 ? 5.611 3.988 -18.327 1.00 92.56 188 GLU A O 1
ATOM 1472 N N . LYS A 1 189 ? 7.499 4.714 -19.282 1.00 94.50 189 LYS A N 1
ATOM 1473 C CA . LYS A 1 189 ? 7.236 4.096 -20.595 1.00 94.50 189 LYS A CA 1
ATOM 1474 C C . LYS A 1 189 ? 7.220 2.570 -20.539 1.00 94.50 189 LYS A C 1
ATOM 1476 O O . LYS A 1 189 ? 6.354 1.952 -21.160 1.00 94.50 189 LYS A O 1
ATOM 1481 N N . ILE A 1 190 ? 8.161 1.957 -19.816 1.00 94.50 190 ILE A N 1
ATOM 1482 C CA . ILE A 1 190 ? 8.187 0.500 -19.615 1.00 94.50 190 ILE A CA 1
ATOM 1483 C C . ILE A 1 190 ? 6.888 0.068 -18.930 1.00 94.50 190 ILE A C 1
ATOM 1485 O O . ILE A 1 190 ? 6.167 -0.781 -19.461 1.00 94.50 190 ILE A O 1
ATOM 1489 N N . LEU A 1 191 ? 6.544 0.705 -17.812 1.00 94.06 191 LEU A N 1
ATOM 1490 C CA . LEU A 1 191 ? 5.344 0.403 -17.041 1.00 94.06 191 LEU A CA 1
ATOM 1491 C C . LEU A 1 191 ? 4.059 0.682 -17.832 1.00 94.06 191 LEU A C 1
ATOM 1493 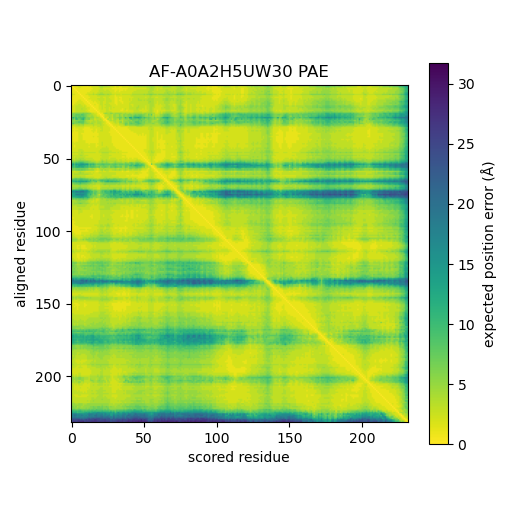O O . LEU A 1 191 ? 3.153 -0.143 -17.809 1.00 94.06 191 LEU A O 1
ATOM 1497 N N . ALA A 1 192 ? 3.984 1.769 -18.602 1.00 95.50 192 ALA A N 1
ATOM 1498 C CA . ALA A 1 192 ? 2.845 2.073 -19.470 1.00 95.50 192 ALA A CA 1
ATOM 1499 C C . ALA A 1 192 ? 2.641 1.000 -20.547 1.00 95.50 192 ALA A C 1
ATOM 1501 O O . ALA A 1 192 ? 1.510 0.634 -20.860 1.00 95.50 192 ALA A O 1
ATOM 1502 N N . SER A 1 193 ? 3.732 0.450 -21.088 1.00 96.25 193 SER A N 1
ATOM 1503 C CA . SER A 1 193 ? 3.659 -0.588 -22.120 1.00 96.25 193 SER A CA 1
ATOM 1504 C C . SER A 1 193 ? 3.280 -1.972 -21.581 1.00 96.25 193 SER A C 1
ATOM 1506 O O . SER A 1 193 ? 2.585 -2.725 -22.264 1.00 96.25 193 SER A O 1
ATOM 1508 N N . LYS A 1 194 ? 3.724 -2.325 -20.369 1.00 95.38 194 LYS A N 1
ATOM 1509 C CA . LYS A 1 194 ? 3.575 -3.683 -19.811 1.00 95.38 194 LYS A CA 1
ATOM 1510 C C . LYS A 1 194 ? 2.470 -3.809 -18.770 1.00 95.38 194 LYS A C 1
ATOM 1512 O O . LYS A 1 194 ? 1.921 -4.904 -18.586 1.00 95.38 194 LYS A O 1
ATOM 1517 N N . GLY A 1 195 ? 2.139 -2.692 -18.134 1.00 95.31 195 GLY A N 1
ATOM 1518 C CA . GLY A 1 195 ? 1.331 -2.612 -16.932 1.00 95.31 195 GLY A CA 1
ATOM 1519 C C . GLY A 1 195 ? 2.033 -3.180 -15.706 1.00 95.31 195 GLY A C 1
ATOM 1520 O O . GLY A 1 195 ? 2.992 -3.951 -15.801 1.00 95.31 195 GLY A O 1
ATOM 1521 N N . LEU A 1 196 ? 1.496 -2.830 -14.545 1.00 95.62 196 LEU A N 1
ATOM 1522 C CA . LEU A 1 196 ? 1.819 -3.485 -13.285 1.00 95.62 196 LEU A CA 1
ATOM 1523 C C . LEU A 1 196 ? 0.739 -4.536 -13.023 1.00 95.62 196 LEU A C 1
ATOM 1525 O O . LEU A 1 196 ? -0.443 -4.202 -12.906 1.00 95.62 196 LEU A O 1
ATOM 1529 N N . ARG A 1 197 ? 1.121 -5.816 -13.033 1.00 96.88 197 ARG A N 1
ATOM 1530 C CA . ARG A 1 197 ? 0.176 -6.935 -12.932 1.00 96.88 197 ARG A CA 1
ATOM 1531 C C . ARG A 1 197 ? 0.198 -7.482 -11.524 1.00 96.88 197 ARG A C 1
ATOM 1533 O O . ARG A 1 197 ? 1.221 -7.980 -11.077 1.00 96.88 197 ARG A O 1
ATOM 1540 N N . LEU A 1 198 ? -0.931 -7.371 -10.850 1.00 96.62 198 LEU A N 1
ATOM 1541 C CA . LEU A 1 198 ? -1.126 -7.861 -9.502 1.00 96.62 198 LEU A CA 1
ATOM 1542 C C . LEU A 1 198 ? -1.786 -9.234 -9.536 1.00 96.62 198 LEU A C 1
ATOM 1544 O O . LEU A 1 198 ? -2.704 -9.488 -10.324 1.00 96.62 198 LEU A O 1
ATOM 1548 N N . GLU A 1 199 ? -1.349 -10.090 -8.628 1.00 95.62 199 GLU A N 1
ATOM 1549 C CA . GLU A 1 199 ? -1.995 -11.347 -8.275 1.00 95.62 199 GLU A CA 1
ATOM 1550 C C . GLU A 1 199 ? -2.206 -11.382 -6.765 1.00 95.62 199 GLU A C 1
ATOM 1552 O O . GLU A 1 199 ? -1.448 -10.773 -6.003 1.00 95.62 199 GLU A O 1
ATOM 1557 N N . ARG A 1 200 ? -3.262 -12.072 -6.331 1.00 94.25 200 ARG A N 1
ATOM 1558 C CA . ARG A 1 200 ? -3.489 -12.291 -4.904 1.00 94.25 200 ARG A CA 1
ATOM 1559 C C . ARG A 1 200 ? -2.485 -13.313 -4.402 1.00 94.25 200 ARG A C 1
ATOM 1561 O O . ARG A 1 200 ? -2.388 -14.405 -4.958 1.00 94.25 200 ARG A O 1
ATOM 1568 N N . ASP A 1 201 ? -1.784 -12.960 -3.338 1.00 92.12 201 ASP A N 1
ATOM 1569 C CA . ASP A 1 201 ? -0.845 -13.849 -2.666 1.00 92.12 201 ASP A CA 1
ATOM 1570 C C . ASP A 1 201 ? -1.328 -14.138 -1.243 1.00 92.12 201 ASP A C 1
ATOM 1572 O O . ASP A 1 201 ? -1.961 -13.299 -0.600 1.00 92.12 201 ASP A O 1
ATOM 1576 N N . PHE A 1 202 ? -1.067 -15.350 -0.760 1.00 82.62 202 PHE A N 1
ATOM 1577 C CA . PHE A 1 202 ? -1.503 -15.762 0.571 1.00 82.62 202 PHE A CA 1
ATOM 1578 C C . PHE A 1 202 ? -0.753 -15.028 1.692 1.00 82.62 202 PHE A C 1
ATOM 1580 O O . PHE A 1 202 ? -1.361 -14.708 2.711 1.00 82.62 202 PHE A O 1
ATOM 1587 N N . PHE A 1 203 ? 0.543 -14.767 1.512 1.00 81.62 203 PHE A N 1
ATOM 1588 C CA . PHE A 1 203 ? 1.393 -14.109 2.502 1.00 81.62 203 PHE A CA 1
ATOM 1589 C C . PHE A 1 203 ? 1.412 -12.596 2.285 1.00 81.62 203 PHE A C 1
ATOM 1591 O O . PHE A 1 203 ? 1.066 -11.835 3.187 1.00 81.62 203 PHE A O 1
ATOM 1598 N N . ASP A 1 204 ? 1.712 -12.165 1.062 1.00 83.88 204 ASP A N 1
ATOM 1599 C CA . ASP A 1 204 ? 1.925 -10.746 0.752 1.00 83.88 204 ASP A CA 1
ATOM 1600 C C . ASP A 1 204 ? 0.601 -9.998 0.506 1.00 83.88 204 ASP A C 1
ATOM 1602 O O . ASP A 1 204 ? 0.552 -8.771 0.399 1.00 83.88 204 ASP A O 1
ATOM 1606 N N . GLY A 1 205 ? -0.519 -10.720 0.403 1.00 88.50 205 GLY A N 1
ATOM 1607 C CA . GLY A 1 205 ? -1.836 -10.184 0.056 1.00 88.50 205 GLY A CA 1
ATOM 1608 C C . GLY A 1 205 ? -1.948 -9.793 -1.422 1.00 88.50 205 GLY A C 1
ATOM 1609 O O . GLY A 1 205 ? -2.863 -10.242 -2.114 1.00 88.50 205 GLY A O 1
ATOM 1610 N N . LEU A 1 206 ? -1.006 -8.992 -1.926 1.00 92.44 206 LEU A N 1
ATOM 1611 C CA . LEU A 1 206 ? -0.859 -8.621 -3.332 1.00 92.44 206 LEU A CA 1
ATOM 1612 C C . LEU A 1 206 ? 0.606 -8.707 -3.748 1.00 92.44 206 LEU A C 1
ATOM 1614 O O . LEU A 1 206 ? 1.475 -8.142 -3.092 1.00 92.44 206 LEU A O 1
ATOM 1618 N N . LYS A 1 207 ? 0.856 -9.333 -4.897 1.00 92.56 207 LYS A N 1
ATOM 1619 C CA . LYS A 1 207 ? 2.189 -9.451 -5.488 1.00 92.56 207 LYS A CA 1
ATOM 1620 C C . LYS A 1 207 ? 2.206 -8.956 -6.926 1.00 92.56 207 LYS A C 1
ATOM 1622 O O . LYS A 1 207 ? 1.251 -9.176 -7.668 1.00 92.56 207 LYS A O 1
ATOM 1627 N N . ILE A 1 208 ? 3.316 -8.345 -7.342 1.00 94.25 208 ILE A N 1
ATOM 1628 C CA . ILE A 1 208 ? 3.563 -7.984 -8.742 1.00 94.25 208 ILE A CA 1
ATOM 1629 C C . ILE A 1 208 ? 4.001 -9.243 -9.508 1.00 94.25 208 ILE A C 1
ATOM 1631 O O . ILE A 1 208 ? 5.138 -9.696 -9.399 1.00 94.25 208 ILE A O 1
ATOM 1635 N N . SER A 1 209 ? 3.113 -9.837 -10.301 1.00 95.25 209 SER A N 1
ATOM 1636 C CA . SER A 1 209 ? 3.385 -11.113 -10.972 1.00 95.25 209 SER A CA 1
ATOM 1637 C C . SER A 1 209 ? 4.325 -11.001 -12.170 1.00 95.25 209 SER A C 1
ATOM 1639 O O . SER A 1 209 ? 5.000 -11.966 -12.526 1.00 95.25 209 SER A O 1
ATOM 1641 N N . ASN A 1 210 ? 4.440 -9.810 -12.764 1.00 95.81 210 ASN A N 1
ATOM 1642 C CA . ASN A 1 210 ? 5.410 -9.515 -13.818 1.00 95.81 210 ASN A CA 1
ATOM 1643 C C . ASN A 1 210 ? 6.688 -8.821 -13.310 1.00 95.81 210 ASN A C 1
ATOM 1645 O O . ASN A 1 210 ? 7.434 -8.262 -14.110 1.00 95.81 210 ASN A O 1
ATOM 1649 N N . GLU A 1 211 ? 6.977 -8.878 -12.007 1.00 94.88 211 GLU A N 1
ATOM 1650 C CA . GLU A 1 211 ? 8.114 -8.190 -11.382 1.00 94.88 211 GLU A CA 1
ATOM 1651 C C . GLU A 1 211 ? 9.454 -8.521 -12.056 1.00 94.88 211 GLU A C 1
ATOM 1653 O O . GLU A 1 211 ? 10.185 -7.623 -12.468 1.00 94.88 211 GLU A O 1
ATOM 1658 N N . SER A 1 212 ? 9.774 -9.806 -12.243 1.00 94.50 212 SER A N 1
ATOM 1659 C CA . SER A 1 212 ? 11.058 -10.212 -12.838 1.00 94.50 212 SER A CA 1
ATOM 1660 C C . SER A 1 212 ? 11.234 -9.725 -14.282 1.00 94.50 212 SER A C 1
ATOM 1662 O O . SER A 1 212 ? 12.352 -9.432 -14.710 1.00 94.50 212 SER A O 1
ATOM 1664 N N . GLU A 1 213 ? 10.140 -9.640 -15.042 1.00 95.75 213 GLU A N 1
ATOM 1665 C CA . GLU A 1 213 ? 10.145 -9.090 -16.399 1.00 95.75 213 GLU A CA 1
ATOM 1666 C C . GLU A 1 213 ? 10.440 -7.587 -16.368 1.00 95.75 213 GLU A C 1
ATOM 1668 O O . GLU A 1 213 ? 11.318 -7.120 -17.093 1.00 95.75 213 GLU A O 1
ATOM 1673 N N . LEU A 1 214 ? 9.753 -6.850 -15.490 1.00 95.06 214 LEU A N 1
ATOM 1674 C CA . LEU A 1 214 ? 9.945 -5.413 -15.315 1.00 95.06 214 LEU A CA 1
ATOM 1675 C C . LEU A 1 214 ? 11.375 -5.097 -14.865 1.00 95.06 214 LEU A C 1
ATOM 1677 O O . LEU A 1 214 ? 12.036 -4.268 -15.490 1.00 95.06 214 LEU A O 1
ATOM 1681 N N . ILE A 1 215 ? 11.890 -5.798 -13.849 1.00 94.69 215 ILE A N 1
ATOM 1682 C CA . ILE A 1 215 ? 13.265 -5.649 -13.342 1.00 94.69 215 ILE A CA 1
ATOM 1683 C C . ILE A 1 215 ? 14.285 -5.788 -14.471 1.00 94.69 215 ILE A C 1
ATOM 1685 O O . ILE A 1 215 ? 15.223 -4.997 -14.561 1.00 94.69 215 ILE A O 1
ATOM 1689 N N . LYS A 1 216 ? 14.110 -6.779 -15.352 1.00 94.75 216 LYS A N 1
ATOM 1690 C CA . LYS A 1 216 ? 15.023 -7.012 -16.474 1.00 94.75 216 LYS A CA 1
ATOM 1691 C C . LYS A 1 216 ? 15.040 -5.837 -17.454 1.00 94.75 216 LYS A C 1
ATOM 1693 O O . LYS A 1 216 ? 16.115 -5.445 -17.909 1.00 94.75 216 LYS A O 1
ATOM 1698 N N . ASP A 1 217 ? 13.877 -5.277 -17.771 1.00 94.31 217 ASP A N 1
ATOM 1699 C CA . ASP A 1 217 ? 13.778 -4.131 -18.679 1.00 94.31 217 ASP A CA 1
ATOM 1700 C C . ASP A 1 217 ? 14.334 -2.853 -18.045 1.00 94.31 217 ASP A C 1
ATOM 1702 O O . ASP A 1 217 ? 15.067 -2.111 -18.701 1.00 94.31 217 ASP A O 1
ATOM 1706 N N . ILE A 1 218 ? 14.054 -2.632 -16.756 1.00 92.25 218 ILE A N 1
ATOM 1707 C CA . ILE A 1 218 ? 14.617 -1.529 -15.967 1.00 92.25 218 ILE A CA 1
ATOM 1708 C C . ILE A 1 218 ? 16.142 -1.635 -15.930 1.00 92.25 218 ILE A C 1
ATOM 1710 O O . ILE A 1 218 ? 16.836 -0.646 -16.162 1.00 92.25 218 ILE A O 1
ATOM 1714 N N . HIS A 1 219 ? 16.682 -2.837 -15.720 1.00 91.88 219 HIS A N 1
ATOM 1715 C CA . HIS A 1 219 ? 18.122 -3.067 -15.761 1.00 91.88 219 HIS A CA 1
ATOM 1716 C C . HIS A 1 219 ? 18.717 -2.734 -17.135 1.00 91.88 219 HIS A C 1
ATOM 1718 O O . HIS A 1 219 ? 19.760 -2.086 -17.227 1.00 91.88 219 HIS A O 1
ATOM 1724 N N . GLY A 1 220 ? 18.050 -3.146 -18.218 1.00 91.62 220 GLY A N 1
ATOM 1725 C CA . GLY A 1 220 ? 18.460 -2.820 -19.585 1.00 91.62 220 GLY A CA 1
ATOM 1726 C C . GLY A 1 220 ? 18.475 -1.313 -19.857 1.00 91.62 220 GLY A C 1
ATOM 1727 O O . GLY A 1 220 ? 19.437 -0.803 -20.435 1.00 91.62 220 GLY A O 1
ATOM 1728 N N . LEU A 1 221 ? 17.447 -0.597 -19.391 1.00 91.12 221 LEU A N 1
ATOM 1729 C CA . LEU A 1 221 ? 17.365 0.863 -19.453 1.00 91.12 221 LEU A CA 1
ATOM 1730 C C . LEU A 1 221 ? 18.523 1.516 -18.688 1.00 91.12 221 LEU A C 1
ATOM 1732 O O . LEU A 1 221 ? 19.226 2.355 -19.253 1.00 91.12 221 LEU A O 1
ATOM 1736 N N . TRP A 1 222 ? 18.755 1.093 -17.443 1.00 88.12 222 TRP A N 1
ATOM 1737 C CA . TRP A 1 222 ? 19.817 1.624 -16.590 1.00 88.12 222 TRP A CA 1
ATOM 1738 C C . TRP A 1 222 ? 21.201 1.452 -17.226 1.00 88.12 222 TRP A C 1
ATOM 1740 O O . TRP A 1 222 ? 21.959 2.412 -17.345 1.00 88.12 222 TRP A O 1
ATOM 1750 N N . ARG A 1 223 ? 21.514 0.258 -17.745 1.00 86.88 223 ARG A N 1
ATOM 1751 C CA . ARG A 1 223 ? 22.794 -0.008 -18.428 1.00 86.88 223 ARG A CA 1
ATOM 1752 C C . ARG A 1 223 ? 23.001 0.846 -19.674 1.00 86.88 223 ARG A C 1
ATOM 1754 O O . ARG A 1 223 ? 24.121 1.283 -19.937 1.00 86.88 223 ARG A O 1
ATOM 1761 N N . ALA A 1 224 ? 21.942 1.083 -20.444 1.00 86.00 224 ALA A N 1
ATOM 1762 C CA . ALA A 1 224 ? 22.009 1.953 -21.612 1.00 86.00 224 ALA A CA 1
ATOM 1763 C C . ALA A 1 224 ? 22.261 3.421 -21.227 1.00 86.00 224 ALA A C 1
ATOM 1765 O O . ALA A 1 224 ? 22.892 4.146 -21.995 1.00 86.00 224 ALA A O 1
ATOM 1766 N N . GLN A 1 225 ? 21.787 3.851 -20.055 1.00 81.94 225 GLN A N 1
ATOM 1767 C CA . GLN A 1 225 ? 22.017 5.188 -19.515 1.00 81.94 225 GLN A CA 1
ATOM 1768 C C . GLN A 1 225 ? 23.435 5.341 -18.947 1.00 81.94 225 GLN A C 1
ATOM 1770 O O . GLN A 1 225 ? 24.139 6.255 -19.362 1.00 81.94 225 GLN A O 1
ATOM 1775 N N . GLU A 1 22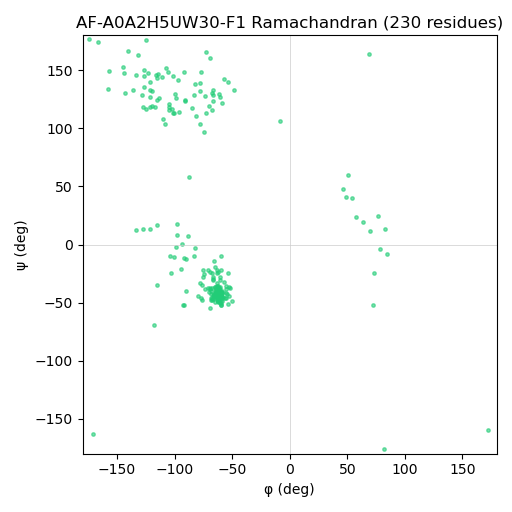6 ? 23.919 4.398 -18.126 1.00 78.06 226 GLU A N 1
ATOM 1776 C CA . GLU A 1 226 ? 25.311 4.397 -17.629 1.00 78.06 226 GLU A CA 1
ATOM 1777 C C . GLU A 1 226 ? 26.340 4.435 -18.770 1.00 78.06 226 GLU A C 1
ATOM 1779 O O . GLU A 1 226 ? 27.408 5.031 -18.643 1.00 78.06 226 GLU A O 1
ATOM 1784 N N . GLY A 1 227 ? 26.038 3.775 -19.893 1.00 68.88 227 GLY A N 1
ATOM 1785 C CA . GLY A 1 227 ? 26.887 3.800 -21.082 1.00 68.88 227 GLY A CA 1
ATOM 1786 C C . GLY A 1 227 ? 26.969 5.176 -21.749 1.00 68.88 227 GLY A C 1
ATOM 1787 O O . GLY A 1 227 ? 27.997 5.479 -22.346 1.00 68.88 227 GLY A O 1
ATOM 1788 N N . LYS A 1 228 ? 25.922 6.004 -21.641 1.00 68.12 228 LYS A N 1
ATOM 1789 C CA . LYS A 1 228 ? 25.903 7.380 -22.160 1.00 68.12 228 LYS A CA 1
ATOM 1790 C C . LYS A 1 228 ? 26.628 8.336 -21.221 1.00 68.12 228 LYS A C 1
ATOM 1792 O O . LYS A 1 228 ? 27.499 9.059 -21.679 1.00 68.12 228 LYS A O 1
ATOM 1797 N N . ASP A 1 229 ? 26.380 8.224 -19.918 1.00 64.19 229 ASP A N 1
ATOM 1798 C CA . ASP A 1 229 ? 26.995 9.083 -18.894 1.00 64.19 229 ASP A CA 1
ATOM 1799 C C . ASP A 1 229 ? 28.525 8.889 -18.773 1.00 64.19 229 ASP A C 1
ATOM 1801 O O . ASP A 1 229 ? 29.208 9.693 -18.149 1.00 64.19 229 ASP A O 1
ATOM 1805 N N . ARG A 1 230 ? 29.087 7.812 -19.347 1.00 58.47 230 ARG A N 1
ATOM 1806 C CA . ARG A 1 230 ? 30.544 7.572 -19.445 1.00 58.47 230 ARG A CA 1
ATOM 1807 C C . ARG A 1 230 ? 31.187 8.098 -20.732 1.00 58.47 230 ARG A C 1
ATOM 1809 O O . ARG A 1 230 ? 32.411 8.033 -20.849 1.00 58.47 230 ARG A O 1
ATOM 1816 N N . LEU A 1 231 ? 30.385 8.490 -21.720 1.00 50.47 231 LEU A N 1
ATOM 1817 C CA . LEU A 1 231 ? 30.842 8.999 -23.017 1.00 50.47 231 LEU A CA 1
ATOM 1818 C C . LEU A 1 231 ? 30.782 10.533 -23.104 1.00 50.47 231 LEU A C 1
ATOM 1820 O O . LEU A 1 231 ? 31.352 11.083 -24.049 1.00 50.47 231 LEU A O 1
ATOM 1824 N N . ASP A 1 232 ? 30.141 11.174 -22.126 1.00 47.78 232 ASP A N 1
ATOM 1825 C CA . ASP A 1 232 ? 30.103 12.624 -21.898 1.00 47.78 232 ASP A CA 1
ATOM 1826 C C . ASP A 1 232 ? 31.138 13.049 -20.835 1.00 47.78 232 ASP A C 1
ATOM 1828 O O . ASP A 1 232 ? 31.680 14.174 -20.956 1.00 47.78 232 ASP A O 1
#

Radius of gyration: 19.03 Å; Cα contacts (8 Å, |Δi|>4): 357; chains: 1; bounding box: 50×31×51 Å

Solvent-accessible surface area (backbone atoms only — not comparable to full-atom values): 12571 Å² total; per-residue (Å²): 56,47,34,27,41,66,92,37,78,64,46,68,29,61,77,62,27,45,41,24,81,62,19,34,59,45,56,49,11,48,46,30,49,32,52,44,28,51,51,52,51,52,42,42,76,74,61,32,50,72,43,71,45,80,82,88,22,60,27,44,45,32,44,33,40,96,100,45,78,45,73,35,70,57,60,89,59,49,41,69,72,69,38,56,68,73,62,38,50,54,53,51,53,41,43,74,73,28,45,84,42,82,67,75,70,69,45,68,27,36,34,25,50,81,85,43,76,61,43,25,36,48,63,53,66,54,50,54,49,50,46,70,79,38,58,92,48,86,89,54,78,69,56,25,60,38,89,92,48,59,26,62,61,34,46,56,48,51,54,46,50,56,47,49,25,59,24,58,72,45,63,64,78,78,48,57,68,73,58,43,55,55,50,38,56,53,46,47,52,52,35,36,73,69,35,50,38,30,36,76,36,93,60,34,29,52,39,63,75,49,46,73,61,50,29,52,51,44,27,54,52,43,55,59,47,58,60,49,72,72,76,110